Protein AF-A0A8K0RQI5-F1 (afdb_monomer)

Foldseek 3Di:
DPPVVVVVVVVVPVVLVCLVVQFLPQPADLDCPPPCNPDRDPDPVVSVVCCVVPHDPCVVVQQRDPWQWDPAPDPDIDTDPDLVVSLVQQQDCVNHVVDPDRDDPSSSRSRDDDDPPDDDPLPRLLVVVVVCLVVPNDQADADPPWRDGQLNVCLQVVSLVSVLNCLVSVHDQQGAIPQQDHSLLSCLVVVPPSSNVSSVVSVHDQCDARPNPRDGSVD

Sequence (219 aa):
MALERAGLEQVDEEYWKLHIEEDIKPYGCLYPRCSRSLVLFAHRQEWESHMKSKHPSHWMQTVHTLTWFCDVDHNDTLAFETELQRREHVLDPALHPNREELPNEPQLAATTVRHKDHEASYGGYDGITKLLVNHGANIHIADQRYGRTALAWADFNDYETLVGTLTEAGGNPDAFDNFGRTLLGQAVEGGDEGTARILMAANADCELRDLKSGRTPLA

Structure (mmCIF, N/CA/C/O backbone):
data_AF-A0A8K0RQI5-F1
#
_entry.id   AF-A0A8K0RQI5-F1
#
loop_
_atom_site.group_PDB
_atom_site.id
_atom_site.type_symbol
_atom_site.label_atom_id
_atom_site.label_alt_id
_atom_site.label_comp_id
_atom_site.label_asym_id
_atom_site.label_entity_id
_atom_site.label_seq_id
_atom_site.pdbx_PDB_ins_code
_atom_site.Cartn_x
_atom_site.Cartn_y
_atom_site.Cartn_z
_atom_site.occupancy
_atom_site.B_iso_or_equiv
_atom_site.auth_seq_id
_atom_site.auth_comp_id
_atom_site.auth_asym_id
_atom_site.auth_atom_id
_atom_site.pdbx_PDB_model_num
ATOM 1 N N . MET A 1 1 ? 37.670 21.873 -8.510 1.00 38.62 1 MET A N 1
ATOM 2 C CA . MET A 1 1 ? 36.333 21.272 -8.710 1.00 38.62 1 MET A CA 1
ATOM 3 C C . MET A 1 1 ? 36.415 19.756 -8.551 1.00 38.62 1 MET A C 1
ATOM 5 O O . MET A 1 1 ? 36.337 19.023 -9.523 1.00 38.62 1 MET A O 1
ATOM 9 N N . ALA A 1 2 ? 36.654 19.297 -7.321 1.00 28.25 2 ALA A N 1
ATOM 10 C CA . ALA A 1 2 ? 36.688 17.877 -6.945 1.00 28.25 2 ALA A CA 1
ATOM 11 C C . ALA A 1 2 ? 36.108 17.648 -5.530 1.00 28.25 2 ALA A C 1
ATOM 13 O O . ALA A 1 2 ? 36.104 16.529 -5.038 1.00 28.25 2 ALA A O 1
ATOM 14 N N . LEU A 1 3 ? 35.619 18.712 -4.878 1.00 26.31 3 LEU A N 1
ATOM 15 C CA . LEU A 1 3 ? 35.155 18.697 -3.488 1.00 26.31 3 LEU A CA 1
ATOM 16 C C . LEU A 1 3 ? 33.627 18.571 -3.357 1.00 26.31 3 LEU A C 1
ATOM 18 O O . LEU A 1 3 ? 33.151 18.282 -2.271 1.00 26.31 3 LEU A O 1
ATOM 22 N N . GLU A 1 4 ? 32.867 18.707 -4.450 1.00 33.59 4 GLU A N 1
ATOM 23 C CA . GLU A 1 4 ? 31.402 18.526 -4.442 1.00 33.59 4 GLU A CA 1
ATOM 24 C C . GLU A 1 4 ? 30.954 17.081 -4.721 1.00 33.59 4 GLU A C 1
ATOM 26 O O . GLU A 1 4 ? 29.825 16.732 -4.401 1.00 33.59 4 GLU A O 1
ATOM 31 N N . ARG A 1 5 ? 31.824 16.204 -5.251 1.00 34.56 5 ARG A N 1
ATOM 32 C CA . ARG A 1 5 ? 31.473 14.783 -5.469 1.00 34.56 5 ARG A CA 1
ATOM 33 C C . ARG A 1 5 ? 31.457 13.960 -4.181 1.00 34.56 5 ARG A C 1
ATOM 35 O O . ARG A 1 5 ? 30.563 13.148 -3.997 1.00 34.56 5 ARG A O 1
ATOM 42 N N . ALA A 1 6 ? 32.381 14.222 -3.259 1.00 32.59 6 ALA A N 1
ATOM 43 C CA . ALA A 1 6 ? 32.513 13.421 -2.039 1.00 32.59 6 ALA A CA 1
ATOM 44 C C . ALA A 1 6 ? 31.357 13.625 -1.035 1.00 32.59 6 ALA A C 1
ATOM 46 O O . ALA A 1 6 ? 31.088 12.745 -0.226 1.00 32.59 6 ALA A O 1
ATOM 47 N N . GLY A 1 7 ? 30.670 14.775 -1.081 1.00 33.88 7 GLY A N 1
ATOM 48 C CA . GLY A 1 7 ? 29.526 15.068 -0.206 1.00 33.88 7 GLY A CA 1
ATOM 49 C C . GLY A 1 7 ? 28.191 14.493 -0.695 1.00 33.88 7 GLY A C 1
ATOM 50 O O . GLY A 1 7 ? 27.279 14.322 0.108 1.00 33.88 7 GLY A O 1
ATOM 51 N N . LEU A 1 8 ? 28.080 14.177 -1.990 1.00 36.91 8 LEU A N 1
ATOM 52 C CA . LEU A 1 8 ? 26.886 13.574 -2.594 1.00 36.91 8 LEU A CA 1
ATOM 53 C C . LEU A 1 8 ? 26.886 12.042 -2.472 1.00 36.91 8 LEU A C 1
ATOM 55 O O . LEU A 1 8 ? 25.822 11.453 -2.356 1.00 36.91 8 LEU A O 1
ATOM 59 N N . GLU A 1 9 ? 28.058 11.404 -2.414 1.00 41.69 9 GLU A N 1
ATOM 60 C CA . GLU A 1 9 ? 28.186 9.937 -2.345 1.00 41.69 9 GLU A CA 1
ATOM 61 C C . GLU A 1 9 ? 27.722 9.327 -1.004 1.00 41.69 9 GLU A C 1
ATOM 63 O O . GLU A 1 9 ? 27.268 8.187 -0.982 1.00 41.69 9 GLU A O 1
ATOM 68 N N . GLN A 1 10 ? 27.790 10.059 0.117 1.00 41.34 10 GLN A N 1
ATOM 69 C CA . GLN A 1 10 ? 27.384 9.532 1.437 1.00 41.34 10 GLN A CA 1
ATOM 70 C C . GLN A 1 10 ? 25.885 9.660 1.734 1.00 41.34 10 GLN A C 1
ATOM 72 O O . GLN A 1 10 ? 25.341 8.836 2.463 1.00 41.34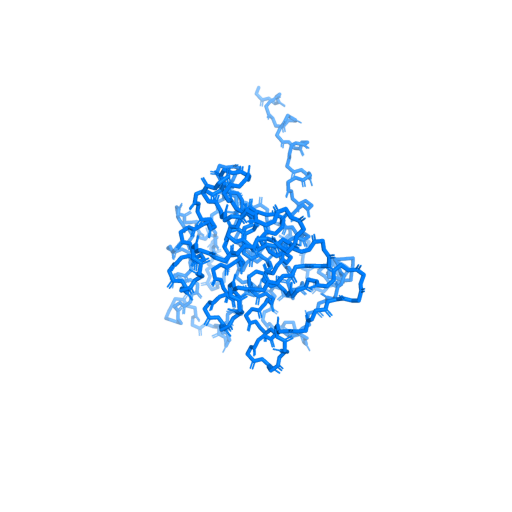 10 GLN A O 1
ATOM 77 N N . VAL A 1 11 ? 25.213 10.675 1.183 1.00 45.19 11 VAL A N 1
ATOM 78 C CA . VAL A 1 11 ? 23.762 10.878 1.373 1.00 45.19 11 VAL A CA 1
ATOM 79 C C . VAL A 1 11 ? 22.951 9.927 0.476 1.00 45.19 11 VAL A C 1
ATOM 81 O O . VAL A 1 11 ? 21.797 9.630 0.769 1.00 45.19 11 VAL A O 1
ATOM 84 N N . ASP A 1 12 ? 23.576 9.406 -0.581 1.00 55.28 12 ASP A N 1
ATOM 85 C CA . ASP A 1 12 ? 22.963 8.529 -1.580 1.00 55.28 12 ASP A CA 1
ATOM 86 C C . ASP A 1 12 ? 22.894 7.056 -1.125 1.00 55.28 12 ASP A C 1
ATOM 88 O O . ASP A 1 12 ? 21.953 6.348 -1.459 1.00 55.28 12 ASP A O 1
ATOM 92 N N . GLU A 1 13 ? 23.826 6.571 -0.292 1.00 52.62 13 GLU A N 1
ATOM 93 C CA . GLU A 1 13 ? 23.885 5.139 0.055 1.00 52.62 13 GLU A CA 1
ATOM 94 C C . GLU A 1 13 ? 22.736 4.676 0.975 1.00 52.62 13 GLU A C 1
ATOM 96 O O . GLU A 1 13 ? 22.246 3.553 0.854 1.00 52.62 13 GLU A O 1
ATOM 101 N N . GLU A 1 14 ? 22.288 5.513 1.913 1.00 55.78 14 GLU A N 1
ATOM 102 C CA . GLU A 1 14 ? 21.170 5.183 2.813 1.00 55.78 14 GLU A CA 1
ATOM 103 C C . GLU A 1 14 ? 19.816 5.328 2.104 1.00 55.78 14 GLU A C 1
ATOM 105 O O . GLU A 1 14 ? 18.955 4.454 2.211 1.00 55.78 14 GLU A O 1
ATOM 110 N N . TYR A 1 15 ? 19.679 6.371 1.284 1.00 55.22 15 TYR A N 1
ATOM 111 C CA . TYR A 1 15 ? 18.550 6.568 0.377 1.00 55.22 15 TYR A CA 1
ATOM 112 C C . TYR A 1 15 ? 18.391 5.399 -0.607 1.00 55.22 15 TYR A C 1
ATOM 114 O O . TYR A 1 15 ? 17.302 4.866 -0.806 1.00 55.22 15 TYR A O 1
ATOM 122 N N . TRP A 1 16 ? 19.506 4.939 -1.164 1.00 60.22 16 TRP A N 1
ATOM 123 C CA . TRP A 1 16 ? 19.565 3.785 -2.046 1.00 60.22 16 TRP A CA 1
ATOM 124 C C . TRP A 1 16 ? 19.193 2.477 -1.348 1.00 60.22 16 TRP A C 1
ATOM 126 O O . TRP A 1 16 ? 18.471 1.658 -1.921 1.00 60.22 16 TRP A O 1
ATOM 136 N N . LYS A 1 17 ? 19.670 2.266 -0.112 1.00 61.12 17 LYS A N 1
ATOM 137 C CA . LYS A 1 17 ? 19.269 1.100 0.690 1.00 61.12 17 LYS A CA 1
ATOM 138 C C . LYS A 1 17 ? 17.753 1.062 0.831 1.00 61.12 17 LYS A C 1
ATOM 140 O O . LYS A 1 17 ? 17.176 0.017 0.558 1.00 61.12 17 LYS A O 1
ATOM 145 N N . LEU A 1 18 ? 17.133 2.202 1.137 1.00 59.47 18 LEU A N 1
ATOM 146 C CA . LEU A 1 18 ? 15.680 2.333 1.237 1.00 59.47 18 LEU A CA 1
ATOM 147 C C . LEU A 1 18 ? 14.970 2.071 -0.097 1.00 59.47 18 LEU A C 1
ATOM 149 O O . LEU A 1 18 ? 14.022 1.298 -0.115 1.00 59.47 18 LEU A O 1
ATOM 153 N N . HIS A 1 19 ? 15.443 2.629 -1.215 1.00 57.25 19 HIS A N 1
ATOM 154 C CA . HIS A 1 19 ? 14.833 2.394 -2.530 1.00 57.25 19 HIS A CA 1
ATOM 155 C C . HIS A 1 19 ? 14.847 0.908 -2.921 1.00 57.25 19 HIS A C 1
ATOM 157 O O . HIS A 1 19 ? 13.831 0.339 -3.320 1.00 57.25 19 HIS A O 1
ATOM 163 N N . ILE A 1 20 ? 15.990 0.240 -2.746 1.00 59.97 20 ILE A N 1
ATOM 164 C CA . ILE A 1 20 ? 16.092 -1.202 -2.979 1.00 59.97 20 ILE A CA 1
ATOM 165 C C . ILE A 1 20 ? 15.170 -1.968 -2.025 1.00 59.97 20 ILE A C 1
ATOM 167 O O . ILE A 1 20 ? 14.486 -2.899 -2.447 1.00 59.97 20 ILE A O 1
ATOM 171 N N . GLU A 1 21 ? 15.166 -1.608 -0.744 1.00 61.97 21 GLU A N 1
ATOM 172 C CA . GLU A 1 21 ? 14.464 -2.363 0.290 1.00 61.97 21 GLU A CA 1
ATOM 173 C C . GLU A 1 21 ? 12.950 -2.178 0.258 1.00 61.97 21 GLU A C 1
ATOM 175 O O . GLU A 1 21 ? 12.246 -3.140 0.539 1.00 61.97 21 GLU A O 1
ATOM 180 N N . GLU A 1 22 ? 12.428 -1.018 -0.110 1.00 58.78 22 GLU A N 1
ATOM 181 C CA . GLU A 1 22 ? 10.990 -0.739 -0.054 1.00 58.78 22 GLU A CA 1
ATOM 182 C C . GLU A 1 22 ? 10.325 -0.794 -1.436 1.00 58.78 22 GLU A C 1
ATOM 184 O O . GLU A 1 22 ? 9.201 -1.282 -1.547 1.00 58.78 22 GLU A O 1
ATOM 189 N N . ASP A 1 23 ? 11.029 -0.389 -2.500 1.00 53.44 23 ASP A N 1
ATOM 190 C CA . ASP A 1 23 ? 10.391 -0.109 -3.795 1.00 53.44 23 ASP A CA 1
ATOM 191 C C . ASP A 1 23 ? 10.662 -1.178 -4.868 1.00 53.44 23 ASP A C 1
ATOM 193 O O . ASP A 1 23 ? 9.870 -1.347 -5.793 1.00 53.44 23 ASP A O 1
ATOM 197 N N . ILE A 1 24 ? 11.772 -1.920 -4.764 1.00 57.97 24 ILE A N 1
ATOM 198 C CA . ILE A 1 24 ? 12.154 -2.957 -5.745 1.00 57.97 24 ILE A CA 1
ATOM 199 C C . ILE A 1 24 ? 11.636 -4.346 -5.324 1.00 57.97 24 ILE A C 1
ATOM 201 O O . ILE A 1 24 ? 11.867 -5.347 -6.004 1.00 57.97 24 ILE A O 1
ATOM 205 N N . LYS A 1 25 ? 10.900 -4.443 -4.209 1.00 63.22 25 LYS A N 1
ATOM 206 C CA . LYS A 1 25 ? 10.292 -5.701 -3.765 1.00 63.22 25 LYS A CA 1
ATOM 207 C C . LYS A 1 25 ? 9.034 -6.039 -4.587 1.00 63.22 25 LYS A C 1
ATOM 209 O O . LYS A 1 25 ? 8.156 -5.194 -4.729 1.00 63.22 25 LYS A O 1
ATOM 214 N N . PRO A 1 26 ? 8.873 -7.302 -5.027 1.00 60.75 26 PRO A N 1
ATOM 215 C CA . PRO A 1 26 ? 9.844 -8.394 -4.941 1.00 60.75 26 PRO A CA 1
ATOM 216 C C . PRO A 1 26 ? 10.985 -8.231 -5.963 1.00 60.75 26 PRO A C 1
ATOM 218 O O . PRO A 1 26 ? 10.740 -7.911 -7.123 1.00 60.75 26 PRO A O 1
ATOM 221 N N . TYR A 1 27 ? 12.228 -8.498 -5.542 1.00 71.69 27 TYR A N 1
ATOM 222 C CA . TYR A 1 27 ? 13.426 -8.201 -6.335 1.00 71.69 27 TYR A CA 1
ATOM 223 C C . TYR A 1 27 ? 13.443 -8.988 -7.651 1.00 71.69 27 TYR A C 1
ATOM 225 O O . TYR A 1 27 ? 13.687 -10.193 -7.642 1.00 71.69 27 TYR A O 1
ATOM 233 N N . GLY A 1 28 ? 13.190 -8.327 -8.780 1.00 73.12 28 GLY A N 1
ATOM 234 C CA . GLY A 1 28 ? 13.152 -8.954 -10.103 1.00 73.12 28 GLY A CA 1
ATOM 235 C C . GLY A 1 28 ? 14.481 -8.873 -10.857 1.00 73.12 28 GLY A C 1
ATOM 236 O O . GLY A 1 28 ? 15.223 -7.895 -10.756 1.00 73.12 28 GLY A O 1
ATOM 237 N N . CYS A 1 29 ? 14.795 -9.892 -11.660 1.00 77.81 29 CYS A N 1
ATOM 238 C CA . CYS A 1 29 ? 15.880 -9.787 -12.640 1.00 77.81 29 CYS A CA 1
ATOM 239 C C . CYS A 1 29 ? 15.544 -8.728 -13.710 1.00 77.81 29 CYS A C 1
ATOM 241 O O . CYS A 1 29 ? 14.477 -8.784 -14.322 1.00 77.81 29 CYS A O 1
ATOM 243 N N . LEU A 1 30 ? 16.475 -7.807 -13.984 1.00 73.12 30 LEU A N 1
ATOM 244 C CA . LEU A 1 30 ? 16.274 -6.675 -14.908 1.00 73.12 30 LEU A CA 1
ATOM 245 C C . LEU A 1 30 ? 16.319 -7.049 -16.397 1.00 73.12 30 LEU A C 1
ATOM 247 O O . LEU A 1 30 ? 16.010 -6.222 -17.248 1.00 73.12 30 LEU A O 1
ATOM 251 N N . TYR A 1 31 ? 16.727 -8.277 -16.724 1.00 71.88 31 TYR A N 1
ATOM 252 C CA . TYR A 1 31 ? 17.007 -8.690 -18.097 1.00 71.88 31 TYR A CA 1
ATOM 253 C C . TYR A 1 31 ? 15.990 -9.738 -18.576 1.00 71.88 31 TYR A C 1
ATOM 255 O O . TYR A 1 31 ? 16.021 -10.872 -18.087 1.00 71.88 31 TYR A O 1
ATOM 263 N N . PRO A 1 32 ? 15.154 -9.422 -19.586 1.00 62.19 32 PRO A N 1
ATOM 264 C CA . PRO A 1 32 ? 14.098 -10.314 -20.083 1.00 62.19 32 PRO A CA 1
ATOM 265 C C . PRO A 1 32 ? 14.591 -11.678 -20.588 1.00 62.19 32 PRO A C 1
ATOM 267 O O . PRO A 1 32 ? 13.894 -12.674 -20.469 1.00 62.19 32 PRO A O 1
ATOM 270 N N . ARG A 1 33 ? 15.827 -11.761 -21.102 1.00 63.62 33 ARG A N 1
ATOM 271 C CA . ARG A 1 33 ? 16.440 -13.019 -21.578 1.00 63.62 33 ARG A CA 1
ATOM 272 C C . ARG A 1 33 ? 17.305 -13.730 -20.543 1.00 63.62 33 ARG A C 1
ATOM 274 O O . ARG A 1 33 ? 17.986 -14.706 -20.867 1.00 63.62 33 ARG A O 1
ATOM 281 N N . CYS A 1 34 ? 17.315 -13.271 -19.293 1.00 71.75 34 CYS A N 1
ATOM 282 C CA . CYS A 1 34 ? 17.854 -14.116 -18.243 1.00 71.75 34 CYS A CA 1
ATOM 283 C C . CYS A 1 34 ? 17.024 -15.405 -18.249 1.00 71.75 34 CYS A C 1
ATOM 285 O O . CYS A 1 34 ? 15.805 -15.328 -18.198 1.00 71.75 34 CYS A O 1
ATOM 287 N N . SER A 1 35 ? 17.657 -16.585 -18.316 1.00 55.34 35 SER A N 1
ATOM 288 C CA . SER A 1 35 ? 17.020 -17.934 -18.362 1.00 55.34 35 SER A CA 1
ATOM 289 C C . SER A 1 35 ? 16.023 -18.259 -17.222 1.00 55.34 35 SER A C 1
ATOM 291 O O . SER A 1 35 ? 15.576 -19.388 -17.048 1.00 55.34 35 SER A O 1
ATOM 293 N N . ARG A 1 36 ? 15.741 -17.251 -16.405 1.00 53.75 36 ARG A N 1
ATOM 294 C CA . ARG A 1 36 ? 15.020 -17.149 -15.154 1.00 53.75 36 ARG A CA 1
ATOM 295 C C . ARG A 1 36 ? 14.277 -15.793 -15.132 1.00 53.75 36 ARG A C 1
ATOM 297 O O . ARG A 1 36 ? 14.288 -15.127 -14.107 1.00 53.75 36 ARG A O 1
ATOM 304 N N . SER A 1 37 ? 13.687 -15.342 -16.246 1.00 47.88 37 SER A N 1
ATOM 305 C CA . SER A 1 37 ? 13.117 -13.982 -16.420 1.00 47.88 37 SER A CA 1
ATOM 306 C C . SER A 1 37 ? 11.924 -13.654 -15.507 1.00 47.88 37 SER A C 1
ATOM 308 O O . SER A 1 37 ? 11.443 -12.527 -15.475 1.00 47.88 37 SER A O 1
ATOM 310 N N . LEU A 1 38 ? 11.513 -14.621 -14.684 1.00 54.19 38 LEU A N 1
ATOM 311 C CA . LEU A 1 38 ? 10.523 -14.502 -13.616 1.00 54.19 38 LEU A CA 1
ATOM 312 C C . LEU A 1 38 ? 11.118 -14.759 -12.221 1.00 54.19 38 LEU A C 1
ATOM 314 O O . LEU A 1 38 ? 10.381 -15.053 -11.281 1.00 54.19 38 LEU A O 1
ATOM 318 N N . VAL A 1 39 ? 12.445 -14.721 -12.056 1.00 62.31 39 VAL A N 1
ATOM 319 C CA . VAL A 1 39 ? 13.044 -14.912 -10.733 1.00 62.31 39 VAL A CA 1
ATOM 320 C C . VAL A 1 39 ? 12.928 -13.629 -9.942 1.00 62.31 39 VAL A C 1
ATOM 322 O O . VAL A 1 39 ? 13.702 -12.684 -10.085 1.00 62.31 39 VAL A O 1
ATOM 325 N N . LEU A 1 40 ? 11.901 -13.670 -9.111 1.00 63.38 40 LEU A N 1
ATOM 326 C CA . LEU A 1 40 ? 11.717 -12.848 -7.945 1.00 63.38 40 LEU A CA 1
ATOM 327 C C . LEU A 1 40 ? 12.552 -13.448 -6.816 1.00 63.38 40 LEU A C 1
ATOM 329 O O . LEU A 1 40 ? 12.466 -14.646 -6.536 1.00 63.38 40 LEU A O 1
ATOM 333 N N . PHE A 1 41 ? 13.364 -12.623 -6.175 1.00 70.69 41 PHE A N 1
ATOM 334 C CA . PHE A 1 41 ? 14.069 -13.005 -4.962 1.00 70.69 41 PHE A CA 1
ATOM 335 C C . PHE A 1 41 ? 13.302 -12.471 -3.758 1.00 70.69 41 PHE A C 1
ATOM 337 O O . PHE A 1 41 ? 12.785 -11.353 -3.783 1.00 70.69 41 PHE A O 1
ATOM 344 N N . ALA A 1 42 ? 13.234 -13.269 -2.694 1.00 68.19 42 ALA A N 1
ATOM 345 C CA . ALA A 1 42 ? 12.649 -12.827 -1.431 1.00 68.19 42 ALA A CA 1
ATOM 346 C C . ALA A 1 42 ? 13.601 -11.874 -0.692 1.00 68.19 42 ALA A C 1
ATOM 348 O O . ALA A 1 42 ? 13.159 -10.975 0.026 1.00 68.19 42 ALA A O 1
ATOM 349 N N . HIS A 1 43 ? 14.913 -12.043 -0.899 1.00 74.38 43 HIS A N 1
ATOM 350 C CA . HIS A 1 43 ? 15.941 -11.266 -0.221 1.00 74.38 43 HIS A CA 1
ATOM 351 C C . HIS A 1 43 ? 16.888 -10.565 -1.200 1.00 74.38 43 HIS A C 1
ATOM 353 O O . HIS A 1 43 ? 17.394 -11.147 -2.159 1.00 74.38 43 HIS A O 1
ATOM 359 N N . ARG A 1 44 ? 17.213 -9.312 -0.875 1.00 75.25 44 ARG A N 1
ATOM 360 C CA . ARG A 1 44 ? 18.136 -8.448 -1.620 1.00 75.25 44 ARG A CA 1
ATOM 361 C C . ARG A 1 44 ? 19.480 -9.108 -1.926 1.00 75.25 44 ARG A C 1
ATOM 363 O O . ARG A 1 44 ? 20.002 -8.980 -3.026 1.00 75.25 44 ARG A O 1
ATOM 370 N N . GLN A 1 45 ? 20.052 -9.808 -0.948 1.00 79.06 45 GLN A N 1
ATOM 371 C CA . GLN A 1 45 ? 21.363 -10.452 -1.080 1.00 79.06 45 GLN A CA 1
ATOM 372 C C . GLN A 1 45 ? 21.367 -11.524 -2.178 1.00 79.06 45 GLN A C 1
ATOM 374 O O . GLN A 1 45 ? 22.359 -11.683 -2.890 1.00 79.06 45 GLN A O 1
ATOM 379 N N . GLU A 1 46 ? 20.250 -12.233 -2.347 1.00 80.06 46 GLU A N 1
ATOM 380 C CA . GLU A 1 46 ? 20.085 -13.251 -3.384 1.00 80.06 46 GLU A CA 1
ATOM 381 C C . GLU A 1 46 ? 19.975 -12.604 -4.769 1.00 80.06 46 GLU A C 1
ATOM 383 O O . GLU A 1 46 ? 20.630 -13.053 -5.712 1.00 80.06 46 GLU A O 1
ATOM 388 N N . TRP A 1 47 ? 19.221 -11.505 -4.868 1.00 82.06 47 TRP A N 1
ATOM 389 C CA . TRP A 1 47 ? 19.115 -10.701 -6.085 1.00 82.06 47 TRP A CA 1
ATOM 390 C C . TRP A 1 47 ? 20.455 -10.087 -6.492 1.00 82.06 47 TRP A C 1
ATOM 392 O O . TRP A 1 47 ? 20.892 -10.270 -7.626 1.00 82.06 47 TRP A O 1
ATOM 402 N N . GLU A 1 48 ? 21.170 -9.435 -5.574 1.00 77.69 48 GLU A N 1
ATOM 403 C CA . GLU A 1 48 ? 22.485 -8.863 -5.869 1.00 77.69 48 GLU A CA 1
ATOM 404 C C . GLU A 1 48 ? 23.485 -9.938 -6.312 1.00 77.69 48 GLU A C 1
ATOM 406 O O . GLU A 1 48 ? 24.246 -9.730 -7.258 1.00 77.69 48 GLU A O 1
ATOM 411 N N . SER A 1 49 ? 23.484 -11.096 -5.644 1.00 83.25 49 SER A N 1
ATOM 412 C CA . SER A 1 49 ? 24.321 -12.244 -6.010 1.00 83.25 49 SER A CA 1
ATOM 413 C C . SER A 1 49 ? 24.002 -12.748 -7.421 1.00 83.25 49 SER A C 1
ATOM 415 O O . SER A 1 49 ? 24.902 -13.035 -8.219 1.00 83.25 49 SER A O 1
ATOM 417 N N . HIS A 1 50 ? 22.719 -12.792 -7.780 1.00 84.56 50 HIS A N 1
ATOM 418 C CA . HIS A 1 50 ? 22.289 -13.112 -9.133 1.00 84.56 50 HIS A CA 1
ATOM 419 C C . HIS A 1 50 ? 22.767 -12.070 -10.151 1.00 84.56 50 HIS A C 1
ATOM 421 O O . HIS A 1 50 ? 23.415 -12.438 -11.130 1.00 84.56 50 HIS A O 1
ATOM 427 N N . MET A 1 51 ? 22.518 -10.782 -9.902 1.00 80.31 51 MET A N 1
ATOM 428 C CA . MET A 1 51 ? 22.887 -9.700 -10.817 1.00 80.31 51 MET A CA 1
ATOM 429 C C . MET A 1 51 ? 24.400 -9.641 -11.049 1.00 80.31 51 MET A C 1
ATOM 431 O O . MET A 1 51 ? 24.848 -9.569 -12.190 1.00 80.31 51 MET A O 1
ATOM 435 N N . LYS A 1 52 ? 25.200 -9.796 -9.987 1.00 82.25 52 LYS A N 1
ATOM 436 C CA . LYS A 1 52 ? 26.671 -9.854 -10.059 1.00 82.25 52 LYS A CA 1
ATOM 437 C C . LYS A 1 52 ? 27.195 -11.090 -10.800 1.00 82.25 52 LYS A C 1
ATOM 439 O O . LYS A 1 52 ? 28.260 -11.017 -11.404 1.00 82.25 52 LYS A O 1
ATOM 444 N N . SER A 1 53 ? 26.492 -12.225 -10.743 1.00 82.25 53 SER A N 1
ATOM 445 C CA . SER A 1 53 ? 26.966 -13.489 -11.334 1.00 82.25 53 SER A CA 1
ATOM 446 C C . SER A 1 53 ? 26.458 -13.760 -12.750 1.00 82.25 53 SER A C 1
ATOM 448 O O . SER A 1 53 ? 27.076 -14.541 -13.475 1.00 82.25 53 SER A O 1
ATOM 450 N N . LYS A 1 54 ? 25.323 -13.169 -13.140 1.00 81.50 54 LYS A N 1
ATOM 451 C CA . LYS A 1 54 ? 24.650 -13.435 -14.422 1.00 81.50 54 LYS A CA 1
ATOM 452 C C . LYS A 1 54 ? 24.651 -12.254 -15.384 1.00 81.50 54 LYS A C 1
ATOM 454 O O . LYS A 1 54 ? 24.427 -12.483 -16.570 1.00 81.50 54 LYS A O 1
ATOM 459 N N . HIS A 1 55 ? 24.933 -11.040 -14.909 1.00 79.94 55 HIS A N 1
ATOM 460 C CA . HIS A 1 55 ? 24.866 -9.825 -15.716 1.00 79.94 55 HIS A CA 1
ATOM 461 C C . HIS A 1 55 ? 26.157 -8.994 -15.640 1.00 79.94 55 HIS A C 1
ATOM 463 O O . HIS A 1 55 ? 26.924 -9.116 -14.682 1.00 79.94 55 HIS A O 1
ATOM 469 N N . PRO A 1 56 ? 26.429 -8.156 -16.658 1.00 72.88 56 PRO A N 1
ATOM 470 C CA . PRO A 1 56 ? 27.580 -7.258 -16.664 1.00 72.88 56 PRO A CA 1
ATOM 471 C C . PRO A 1 56 ? 27.587 -6.298 -15.471 1.00 72.88 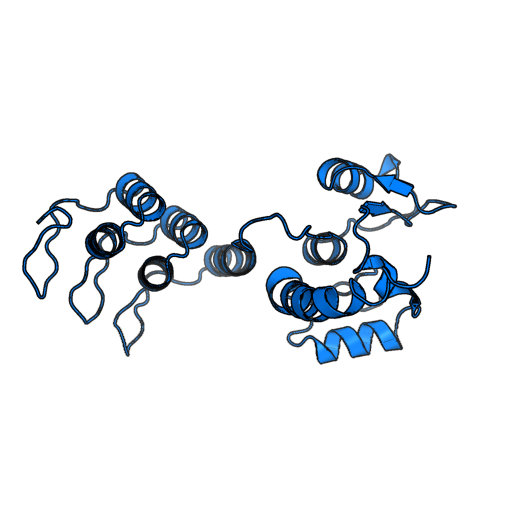56 PRO A C 1
ATOM 473 O O . PRO A 1 56 ? 26.542 -5.793 -15.075 1.00 72.88 56 PRO A O 1
ATOM 476 N N . SER A 1 57 ? 28.769 -5.961 -14.948 1.00 66.19 57 SER A N 1
ATOM 477 C CA . SER A 1 57 ? 28.943 -5.106 -13.758 1.00 66.19 57 SER A CA 1
ATOM 478 C C . SER A 1 57 ? 28.357 -3.691 -13.873 1.00 66.19 57 SER A C 1
ATOM 480 O O . SER A 1 57 ? 28.181 -3.033 -12.850 1.00 66.19 57 SER A O 1
ATOM 482 N N . HIS A 1 58 ? 28.027 -3.228 -15.082 1.00 62.81 58 HIS A N 1
ATOM 483 C CA . HIS A 1 58 ? 27.369 -1.941 -15.310 1.00 62.81 58 HIS A CA 1
ATOM 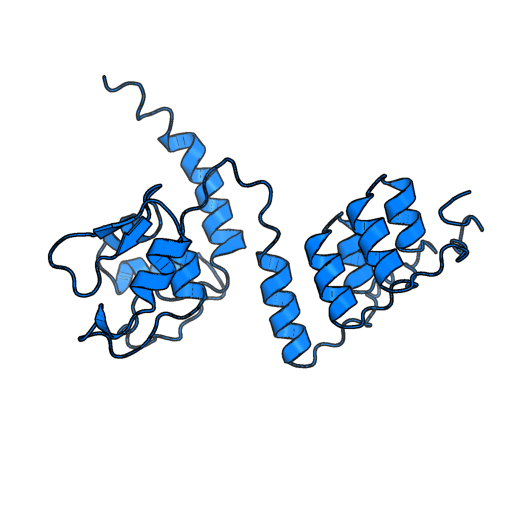484 C C . HIS A 1 58 ? 25.859 -1.958 -15.026 1.00 62.81 58 HIS A C 1
ATOM 486 O O . HIS A 1 58 ? 25.248 -0.900 -15.087 1.00 62.81 58 HIS A O 1
ATOM 492 N N . TRP A 1 59 ? 25.258 -3.095 -14.641 1.00 68.12 59 TRP A N 1
ATOM 493 C CA . TRP A 1 59 ? 23.845 -3.149 -14.226 1.00 68.12 59 TRP A CA 1
ATOM 494 C C . TRP A 1 59 ? 23.523 -2.166 -13.090 1.00 68.12 59 TRP A C 1
ATOM 496 O O . TRP A 1 59 ? 22.398 -1.694 -12.986 1.00 68.12 59 TRP A O 1
ATOM 506 N N . MET A 1 60 ? 24.517 -1.826 -12.259 1.00 59.69 60 MET A N 1
ATOM 507 C CA . MET A 1 60 ? 24.376 -0.807 -11.219 1.00 59.69 60 MET A CA 1
ATOM 508 C C . MET A 1 60 ? 24.068 0.567 -11.825 1.00 59.69 60 MET A C 1
ATOM 510 O O . MET A 1 60 ? 23.226 1.283 -11.310 1.00 59.69 60 MET A O 1
ATOM 514 N N . GLN A 1 61 ? 24.646 0.927 -12.969 1.00 56.59 61 GLN A N 1
ATOM 515 C CA . GLN A 1 61 ? 24.327 2.202 -13.623 1.00 56.59 61 GLN A CA 1
ATOM 516 C C . GLN A 1 61 ? 22.851 2.266 -14.031 1.00 56.59 61 GLN A C 1
ATOM 518 O O . GLN A 1 61 ? 22.257 3.335 -13.995 1.00 56.59 61 GLN A O 1
ATOM 523 N N . THR A 1 62 ? 22.235 1.116 -14.312 1.00 57.72 62 THR A N 1
ATOM 524 C CA . THR A 1 62 ? 20.822 1.023 -14.679 1.00 57.72 62 THR A CA 1
ATOM 525 C C . THR A 1 62 ? 19.863 1.296 -13.502 1.00 57.72 62 THR A C 1
ATOM 527 O O . THR A 1 62 ? 18.692 1.598 -13.704 1.00 57.72 62 THR A O 1
ATOM 530 N N . VAL A 1 63 ? 20.350 1.186 -12.266 1.00 55.06 63 VAL A N 1
ATOM 531 C CA . VAL A 1 63 ? 19.552 1.336 -11.034 1.00 55.06 63 VAL A CA 1
ATOM 532 C C . VAL A 1 63 ? 19.845 2.676 -10.331 1.00 55.06 63 VAL A C 1
ATOM 534 O O . VAL A 1 63 ? 19.126 3.068 -9.421 1.00 55.06 63 VAL A O 1
ATOM 537 N N . HIS A 1 64 ? 20.894 3.402 -10.744 1.00 48.66 64 HIS A N 1
ATOM 538 C CA . HIS A 1 64 ? 21.513 4.474 -9.946 1.00 48.66 64 HIS A CA 1
ATOM 539 C C . HIS A 1 64 ? 21.511 5.890 -10.568 1.00 48.66 64 HIS A C 1
ATOM 541 O O . HIS A 1 64 ? 22.169 6.777 -10.027 1.00 48.66 64 HIS A O 1
ATOM 547 N N . THR A 1 65 ? 20.842 6.168 -11.693 1.00 49.50 65 THR A N 1
ATOM 548 C CA . THR A 1 65 ? 20.969 7.495 -12.341 1.00 49.50 65 THR A CA 1
ATOM 549 C C . THR A 1 65 ? 19.776 8.420 -12.122 1.00 49.50 65 THR A C 1
ATOM 551 O O . THR A 1 65 ? 18.675 8.126 -12.559 1.00 49.50 65 THR A O 1
ATOM 554 N N . LEU A 1 66 ? 20.022 9.640 -11.627 1.00 50.25 66 LEU A N 1
ATOM 555 C CA . LEU A 1 66 ? 19.065 10.771 -11.552 1.00 50.25 66 LEU A CA 1
ATOM 556 C C . LEU A 1 66 ? 18.463 11.212 -12.908 1.00 50.25 66 LEU A C 1
ATOM 558 O O . LEU A 1 66 ? 17.747 12.210 -12.988 1.00 50.25 66 LEU A O 1
ATOM 562 N N . THR A 1 67 ? 18.789 10.495 -13.977 1.00 55.72 67 THR A N 1
ATOM 563 C CA . THR A 1 67 ? 18.390 10.718 -15.359 1.00 55.72 67 THR A CA 1
ATOM 564 C C . THR A 1 67 ? 17.738 9.439 -15.865 1.00 55.72 67 THR A C 1
ATOM 566 O O . THR A 1 67 ? 18.274 8.350 -15.671 1.00 55.72 67 THR A O 1
ATOM 569 N N . TRP A 1 68 ? 16.583 9.568 -16.507 1.00 62.44 68 TRP A N 1
ATOM 570 C CA . TRP A 1 68 ? 15.852 8.455 -17.103 1.00 62.44 68 TRP A CA 1
ATOM 571 C C . TRP A 1 68 ? 16.559 7.998 -18.364 1.00 62.44 68 TRP A C 1
ATOM 573 O O . TRP A 1 68 ? 16.915 8.850 -19.172 1.00 62.44 68 TRP A O 1
ATOM 583 N N . PHE A 1 69 ? 16.724 6.694 -18.580 1.00 66.81 69 PHE A N 1
ATOM 584 C CA . PHE A 1 69 ? 17.358 6.227 -19.806 1.00 66.81 69 PHE A CA 1
ATOM 585 C C . PHE A 1 69 ? 16.747 4.954 -20.397 1.00 66.81 69 PHE A C 1
ATOM 587 O O . PHE A 1 69 ? 16.009 4.200 -19.749 1.00 66.81 69 PHE A O 1
ATOM 594 N N . CYS A 1 70 ? 17.062 4.741 -21.671 1.00 69.69 70 CYS A N 1
ATOM 595 C CA . CYS A 1 70 ? 16.822 3.506 -22.388 1.00 69.69 70 CYS A CA 1
ATOM 596 C C . CYS A 1 70 ? 18.059 3.133 -23.211 1.00 69.69 70 CYS A C 1
ATOM 598 O O . CYS A 1 70 ? 18.543 3.922 -24.020 1.00 69.69 70 CYS A O 1
ATOM 600 N N . ASP A 1 71 ? 18.555 1.921 -22.997 1.00 66.38 71 ASP A N 1
ATOM 601 C CA . ASP A 1 71 ? 19.699 1.310 -23.680 1.00 66.38 71 ASP A CA 1
ATOM 602 C C . ASP A 1 71 ? 19.292 0.093 -24.534 1.00 66.38 71 ASP A C 1
ATOM 604 O O . ASP A 1 71 ? 20.126 -0.538 -25.179 1.00 66.38 71 ASP A O 1
ATOM 608 N N . VAL A 1 72 ? 17.999 -0.239 -24.569 1.00 70.12 72 VAL A N 1
ATOM 609 C CA . VAL A 1 72 ? 17.475 -1.388 -25.314 1.00 70.12 72 VAL A CA 1
ATOM 610 C C . VAL A 1 72 ? 17.171 -0.983 -26.750 1.00 70.12 72 VAL A C 1
ATOM 612 O O . VAL A 1 72 ? 16.366 -0.086 -26.970 1.00 70.12 72 VAL A O 1
ATOM 615 N N . ASP A 1 73 ? 17.749 -1.689 -27.722 1.00 72.56 73 ASP A N 1
ATOM 616 C CA . ASP A 1 73 ? 17.606 -1.418 -29.164 1.00 72.56 73 ASP A CA 1
ATOM 617 C C . ASP A 1 73 ? 18.118 -0.039 -29.625 1.00 72.56 73 ASP A C 1
ATOM 619 O O . ASP A 1 73 ? 17.834 0.384 -30.745 1.00 72.56 73 ASP A O 1
ATOM 623 N N . HIS A 1 74 ? 18.943 0.623 -28.806 1.00 74.75 74 HIS A N 1
ATOM 624 C CA . HIS A 1 74 ? 19.604 1.886 -29.144 1.00 74.75 74 HIS A CA 1
ATOM 625 C C . HIS A 1 74 ? 21.122 1.704 -29.208 1.00 74.75 74 HIS A C 1
ATOM 627 O O . HIS A 1 74 ? 21.704 0.993 -28.393 1.00 74.75 74 HIS A O 1
ATOM 633 N N . ASN A 1 75 ? 21.773 2.352 -30.180 1.00 66.38 75 ASN A N 1
ATOM 634 C CA . ASN A 1 75 ? 23.241 2.352 -30.276 1.00 66.38 75 ASN A CA 1
ATOM 635 C C . ASN A 1 75 ? 23.893 3.172 -29.152 1.00 66.38 75 ASN A C 1
ATOM 637 O O . ASN A 1 75 ? 24.991 2.838 -28.718 1.00 66.38 75 ASN A O 1
ATOM 641 N N . ASP A 1 76 ? 23.200 4.215 -28.693 1.00 68.69 76 ASP A N 1
ATOM 642 C CA . ASP A 1 76 ? 23.598 5.081 -27.589 1.00 68.69 76 ASP A CA 1
ATOM 643 C C . ASP A 1 76 ? 22.468 5.136 -26.557 1.00 68.69 76 ASP A C 1
ATOM 645 O O . ASP A 1 76 ? 21.290 5.010 -26.893 1.00 68.69 76 ASP A O 1
ATOM 649 N N . THR A 1 77 ? 22.816 5.352 -25.291 1.00 67.56 77 THR A N 1
ATOM 650 C CA . THR A 1 77 ? 21.842 5.497 -24.208 1.00 67.56 77 THR A CA 1
ATOM 651 C C . THR A 1 77 ? 20.986 6.749 -24.422 1.00 67.56 77 THR A C 1
ATOM 653 O O . THR A 1 77 ? 21.489 7.871 -24.362 1.00 67.56 77 THR A O 1
ATOM 656 N N . LEU A 1 78 ? 19.684 6.565 -24.651 1.00 74.75 78 LEU A N 1
ATOM 657 C CA . LEU A 1 78 ? 18.731 7.668 -24.769 1.00 74.75 78 LEU A CA 1
ATOM 658 C C . LEU A 1 78 ? 18.339 8.156 -23.384 1.00 74.75 78 LEU A C 1
ATOM 660 O O . LEU A 1 78 ? 17.922 7.339 -22.571 1.00 74.75 78 LEU A O 1
ATOM 664 N N . ALA A 1 79 ? 18.441 9.461 -23.135 1.00 72.00 79 ALA A N 1
ATOM 665 C CA . ALA A 1 79 ? 18.029 10.086 -21.883 1.00 72.00 79 ALA A CA 1
ATOM 666 C C . ALA A 1 79 ? 16.647 10.751 -22.013 1.00 72.00 79 ALA A C 1
ATOM 668 O O . ALA A 1 79 ? 16.331 11.311 -23.062 1.00 72.00 79 ALA A O 1
ATOM 669 N N . PHE A 1 80 ? 15.852 10.739 -20.943 1.00 71.25 80 PHE A N 1
ATOM 670 C CA . PHE A 1 80 ? 14.538 11.388 -20.878 1.00 71.25 80 PHE A CA 1
ATOM 671 C C . PHE A 1 80 ? 14.471 12.366 -19.706 1.00 71.25 80 PHE A C 1
ATOM 673 O O . PHE A 1 80 ? 15.160 12.203 -18.696 1.00 71.25 80 PHE A O 1
ATOM 680 N N . GLU A 1 81 ? 13.617 13.380 -19.840 1.00 65.06 81 GLU A N 1
ATOM 681 C CA . GLU A 1 81 ? 13.407 14.403 -18.811 1.00 65.06 81 GLU A CA 1
ATOM 682 C C . GLU A 1 81 ? 12.445 13.920 -17.717 1.00 65.06 81 GLU A C 1
ATOM 684 O O . GLU A 1 81 ? 12.593 14.292 -16.555 1.00 65.06 81 GLU A O 1
ATOM 689 N N . THR A 1 82 ? 11.486 13.053 -18.065 1.00 65.19 82 THR A N 1
ATOM 690 C CA . THR A 1 82 ? 10.456 12.554 -17.139 1.00 65.19 82 THR A CA 1
ATOM 691 C C . THR A 1 82 ? 10.311 11.031 -17.170 1.00 65.19 82 THR A C 1
ATOM 693 O O . THR A 1 82 ? 10.566 10.383 -18.189 1.00 65.19 82 THR A O 1
ATOM 696 N N . GLU A 1 83 ? 9.827 10.462 -16.058 1.00 64.12 83 GLU A N 1
ATOM 697 C CA . GLU A 1 83 ? 9.510 9.031 -15.957 1.00 64.12 83 GLU A CA 1
ATOM 698 C C . GLU A 1 83 ? 8.478 8.607 -16.998 1.00 64.12 83 GLU A C 1
ATOM 700 O O . GLU A 1 83 ? 8.645 7.579 -17.649 1.00 64.12 83 GLU A O 1
ATOM 705 N N . LEU A 1 84 ? 7.418 9.403 -17.159 1.00 70.75 84 LEU A N 1
ATOM 706 C CA . LEU A 1 84 ? 6.309 9.090 -18.053 1.00 70.75 84 LEU A CA 1
ATOM 707 C C . LEU A 1 84 ? 6.794 8.951 -19.498 1.00 70.75 84 LEU A C 1
ATOM 709 O O . LEU A 1 84 ? 6.528 7.928 -20.121 1.00 70.75 84 LEU A O 1
ATOM 713 N N . GLN A 1 85 ? 7.594 9.908 -19.981 1.00 74.06 85 GLN A N 1
ATOM 714 C CA . GLN A 1 85 ? 8.201 9.846 -21.316 1.00 74.06 85 GLN A CA 1
ATOM 715 C C . GLN A 1 85 ? 9.047 8.584 -21.493 1.00 74.06 85 GLN A C 1
ATOM 717 O O . GLN A 1 85 ? 8.974 7.916 -22.523 1.00 74.06 85 GLN A O 1
ATOM 722 N N . ARG A 1 86 ? 9.833 8.224 -20.472 1.00 81.06 86 ARG A N 1
ATOM 723 C CA . ARG A 1 86 ? 10.646 7.010 -20.510 1.00 81.06 86 ARG A CA 1
ATOM 724 C C . ARG A 1 86 ? 9.786 5.748 -20.495 1.00 81.06 86 ARG A C 1
ATOM 726 O O . ARG A 1 86 ? 10.111 4.803 -21.204 1.00 81.06 86 ARG A O 1
ATOM 733 N N . ARG A 1 87 ? 8.709 5.696 -19.707 1.00 76.06 87 ARG A N 1
ATOM 734 C CA . ARG A 1 87 ? 7.796 4.540 -19.644 1.00 76.06 87 ARG A CA 1
ATOM 735 C C . ARG A 1 87 ? 7.049 4.351 -20.953 1.00 76.06 87 ARG A C 1
ATOM 737 O O . ARG A 1 87 ? 7.012 3.232 -21.449 1.00 76.06 87 ARG A O 1
ATOM 744 N N . GLU A 1 88 ? 6.504 5.422 -21.516 1.00 81.12 88 GLU A N 1
ATOM 745 C CA . GLU A 1 88 ? 5.837 5.394 -22.819 1.00 81.12 88 GLU A CA 1
ATOM 746 C C . GLU A 1 88 ? 6.798 4.909 -23.908 1.00 81.12 88 GLU A C 1
ATOM 748 O O . GLU A 1 88 ? 6.455 3.996 -24.654 1.00 81.12 88 GLU A O 1
ATOM 753 N N . HIS A 1 89 ? 8.034 5.420 -23.924 1.00 85.19 89 HIS A N 1
ATOM 754 C CA . HIS A 1 89 ? 9.078 4.968 -24.848 1.00 85.19 89 HIS A CA 1
ATOM 755 C C . HIS A 1 89 ? 9.414 3.484 -24.675 1.00 85.19 89 HIS A C 1
ATOM 757 O O . HIS A 1 89 ? 9.404 2.724 -25.636 1.00 85.19 89 HIS A O 1
ATOM 763 N N . VAL A 1 90 ? 9.701 3.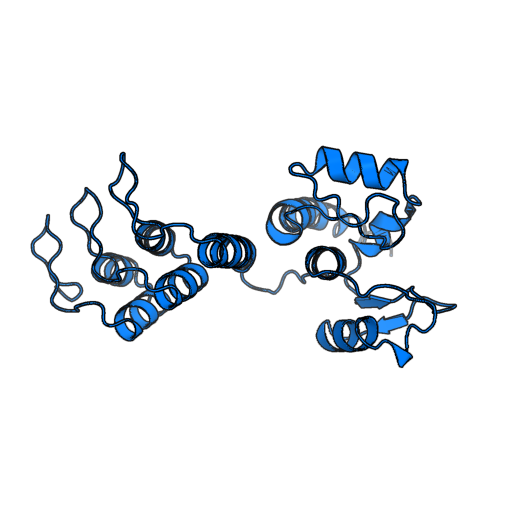055 -23.442 1.00 77.94 90 VAL A N 1
ATOM 764 C CA . VAL A 1 90 ? 10.132 1.680 -23.140 1.00 77.94 90 VAL A CA 1
ATOM 765 C C . VAL A 1 90 ? 9.025 0.662 -23.405 1.00 77.94 90 VAL A C 1
ATOM 767 O O . VAL A 1 90 ? 9.333 -0.500 -23.674 1.00 77.94 90 VAL A O 1
ATOM 770 N N . LEU A 1 91 ? 7.759 1.062 -23.311 1.00 82.38 91 LEU A N 1
ATOM 771 C CA . LEU A 1 91 ? 6.612 0.199 -23.574 1.00 82.38 91 LEU A CA 1
ATOM 772 C C . LEU A 1 91 ? 6.190 0.183 -25.046 1.00 82.38 91 LEU A C 1
ATOM 774 O O . LEU A 1 91 ? 5.386 -0.675 -25.404 1.00 82.38 91 LEU A O 1
ATOM 778 N N . ASP A 1 92 ? 6.729 1.066 -25.890 1.00 83.38 92 ASP A N 1
ATOM 779 C CA . ASP A 1 92 ? 6.417 1.106 -27.317 1.00 83.38 92 ASP A CA 1
ATOM 780 C C . ASP A 1 92 ? 7.152 -0.018 -28.080 1.00 83.38 92 ASP A C 1
ATOM 782 O O . ASP A 1 92 ? 8.380 0.026 -28.238 1.00 83.38 92 ASP A O 1
ATOM 786 N N . PRO A 1 93 ? 6.433 -1.031 -28.608 1.00 80.31 93 PRO A N 1
ATOM 787 C CA . PRO A 1 93 ? 7.050 -2.118 -29.364 1.00 80.31 93 PRO A CA 1
ATOM 788 C C . PRO A 1 93 ? 7.667 -1.651 -30.688 1.00 80.31 93 PRO A C 1
ATOM 790 O O . PRO A 1 93 ? 8.573 -2.3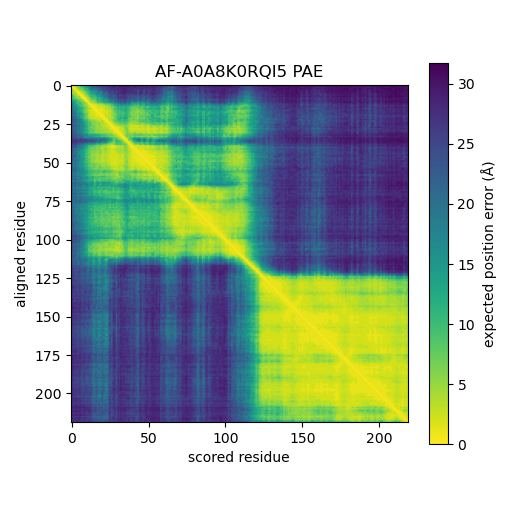03 -31.203 1.00 80.31 93 PRO A O 1
ATOM 793 N N . ALA A 1 94 ? 7.199 -0.533 -31.256 1.00 84.38 94 ALA A N 1
ATOM 794 C CA . ALA A 1 94 ? 7.731 0.001 -32.507 1.00 84.38 94 ALA A CA 1
ATOM 795 C C . ALA A 1 94 ? 9.138 0.594 -32.331 1.00 84.38 94 ALA A C 1
ATOM 797 O O . ALA A 1 94 ? 9.934 0.573 -33.271 1.00 84.38 94 ALA A O 1
ATOM 798 N N . LEU A 1 95 ? 9.454 1.090 -31.130 1.00 83.25 95 LEU A N 1
ATOM 799 C CA . LEU A 1 95 ? 10.768 1.640 -30.777 1.00 83.25 95 LEU A CA 1
ATOM 800 C C . LEU A 1 95 ? 11.762 0.562 -30.325 1.00 83.25 95 LEU A C 1
ATOM 802 O O . LEU A 1 95 ? 12.964 0.821 -30.259 1.00 83.25 95 LEU A O 1
ATOM 806 N N . HIS A 1 96 ? 11.268 -0.647 -30.049 1.00 82.56 96 HIS A N 1
ATOM 807 C CA . HIS A 1 96 ? 12.046 -1.788 -29.574 1.00 82.56 96 HIS A CA 1
ATOM 808 C C . HIS A 1 96 ? 11.781 -3.049 -30.415 1.00 82.56 96 HIS A C 1
ATOM 810 O O . HIS A 1 96 ? 11.248 -4.039 -29.909 1.00 82.56 96 HIS A O 1
ATOM 816 N N . PRO A 1 97 ? 12.132 -3.042 -31.715 1.00 77.50 97 PRO A N 1
ATOM 817 C CA . PRO A 1 97 ? 11.747 -4.100 -32.645 1.00 77.50 97 PRO A CA 1
ATOM 818 C C . PRO A 1 97 ? 12.445 -5.443 -32.393 1.00 77.50 97 PRO A C 1
ATOM 820 O O . PRO A 1 97 ? 11.958 -6.464 -32.877 1.00 77.50 97 PRO A O 1
ATOM 823 N N . ASN A 1 98 ? 13.568 -5.475 -31.662 1.00 76.25 98 ASN A N 1
ATOM 824 C CA . ASN A 1 98 ? 14.236 -6.735 -31.311 1.00 76.25 98 ASN A CA 1
ATOM 825 C C . ASN A 1 98 ? 13.843 -7.232 -29.913 1.00 76.25 98 ASN A C 1
ATOM 827 O O . ASN A 1 98 ? 14.365 -8.254 -29.447 1.00 76.25 98 ASN A O 1
ATOM 831 N N . ARG A 1 99 ? 12.941 -6.519 -29.230 1.00 72.12 99 ARG A N 1
ATOM 832 C CA . ARG A 1 99 ? 12.421 -6.900 -27.924 1.00 72.12 99 ARG A CA 1
ATOM 833 C C . ARG A 1 99 ? 11.277 -7.900 -28.083 1.00 72.12 99 ARG A C 1
ATOM 835 O O . ARG A 1 99 ? 10.228 -7.591 -28.632 1.00 72.12 99 ARG A O 1
ATOM 842 N N . GLU A 1 100 ? 11.487 -9.101 -27.552 1.00 67.75 100 GLU A N 1
ATOM 843 C CA . GLU A 1 100 ? 10.502 -10.193 -27.593 1.00 67.75 100 GLU A CA 1
ATOM 844 C C . GLU A 1 100 ? 9.424 -10.073 -26.505 1.00 67.75 100 GLU A C 1
ATOM 846 O O . GLU A 1 100 ? 8.287 -10.477 -26.730 1.00 67.75 100 GLU A O 1
ATOM 851 N N . GLU A 1 101 ? 9.758 -9.506 -25.340 1.00 69.12 101 GLU A N 1
ATOM 852 C CA . GLU A 1 101 ? 8.854 -9.391 -24.188 1.00 69.12 101 GLU A CA 1
ATOM 853 C C . GLU A 1 101 ? 8.890 -7.983 -23.584 1.00 69.12 101 GLU A C 1
ATOM 855 O O . GLU A 1 101 ? 9.952 -7.364 -23.463 1.00 69.12 101 GLU A O 1
ATOM 860 N N . LEU A 1 102 ? 7.719 -7.480 -23.185 1.00 70.75 102 LEU A N 1
ATOM 861 C CA . LEU A 1 102 ? 7.608 -6.215 -22.464 1.00 70.75 102 LEU A CA 1
ATOM 862 C C . LEU A 1 102 ? 8.133 -6.369 -21.027 1.00 70.75 102 LEU A C 1
ATOM 864 O O . LEU A 1 102 ? 7.888 -7.398 -20.395 1.00 70.75 102 LEU A O 1
ATOM 868 N N . PRO A 1 103 ? 8.829 -5.352 -20.489 1.00 71.62 103 PRO A N 1
ATOM 869 C CA . PRO A 1 103 ? 9.298 -5.372 -19.116 1.00 71.62 103 PRO A CA 1
ATOM 870 C C . PRO A 1 103 ? 8.113 -5.391 -18.150 1.00 71.62 103 PRO A C 1
ATOM 872 O O . PRO A 1 103 ? 7.136 -4.662 -18.325 1.00 71.62 103 PRO A O 1
ATOM 875 N N . ASN A 1 104 ? 8.215 -6.225 -17.120 1.00 67.38 104 ASN A N 1
ATOM 876 C CA . ASN A 1 104 ? 7.224 -6.288 -16.056 1.00 67.38 104 ASN A CA 1
ATOM 877 C C . ASN A 1 104 ? 7.380 -5.118 -15.069 1.00 67.38 104 ASN A C 1
ATOM 879 O O . ASN A 1 104 ? 8.364 -4.379 -15.078 1.00 67.38 104 ASN A O 1
ATOM 883 N N . GLU A 1 105 ? 6.385 -4.941 -14.208 1.00 67.44 105 GLU A N 1
ATOM 884 C CA . GLU A 1 105 ? 6.338 -3.828 -13.261 1.00 67.44 105 GLU A CA 1
ATOM 885 C C . GLU A 1 105 ? 7.552 -3.767 -12.308 1.00 67.44 105 GLU A C 1
ATOM 887 O O . GLU A 1 105 ? 8.129 -2.685 -12.194 1.00 67.44 105 GLU A O 1
ATOM 892 N N . PRO A 1 106 ? 8.056 -4.886 -11.743 1.00 62.88 106 PRO A N 1
ATOM 893 C CA . PRO A 1 106 ? 9.323 -4.890 -11.005 1.00 62.88 106 PRO A CA 1
ATOM 894 C C . PRO A 1 106 ? 10.540 -4.420 -11.820 1.00 62.88 106 PRO A C 1
ATOM 896 O O . PRO A 1 106 ? 11.391 -3.700 -11.302 1.00 62.88 106 PRO A O 1
ATOM 899 N N . GLN A 1 107 ? 10.638 -4.799 -13.100 1.00 70.81 107 GLN A N 1
ATOM 900 C CA . GLN A 1 107 ? 11.725 -4.365 -13.993 1.00 70.81 107 GLN A CA 1
ATOM 901 C C . GLN A 1 107 ? 11.643 -2.868 -14.311 1.00 70.81 107 GLN A C 1
ATOM 903 O O . GLN A 1 107 ? 12.667 -2.185 -14.404 1.00 70.81 107 GLN A O 1
ATOM 908 N N . LEU A 1 108 ? 10.425 -2.348 -14.459 1.00 70.75 108 LEU A N 1
ATOM 909 C CA . LEU A 1 108 ? 10.190 -0.920 -14.636 1.00 70.75 108 LEU A CA 1
ATOM 910 C C . LEU A 1 108 ? 10.561 -0.152 -13.363 1.00 70.75 108 LEU A C 1
ATOM 912 O O . LEU A 1 108 ? 11.347 0.785 -13.457 1.00 70.75 108 LEU A O 1
ATOM 916 N N . ALA A 1 109 ? 10.084 -0.592 -12.196 1.00 67.31 109 ALA A N 1
ATOM 917 C CA . ALA A 1 109 ? 10.351 0.037 -10.901 1.00 67.31 109 ALA A CA 1
ATOM 918 C C . ALA A 1 109 ? 11.850 0.083 -10.569 1.00 67.31 109 ALA A C 1
ATOM 920 O O . ALA A 1 109 ? 12.381 1.124 -10.194 1.00 67.31 109 ALA A O 1
ATOM 921 N N . ALA A 1 110 ? 12.574 -1.008 -10.810 1.00 64.50 110 ALA A N 1
ATOM 922 C CA . ALA A 1 110 ? 14.005 -1.084 -10.522 1.00 64.50 110 ALA A CA 1
ATOM 923 C C . ALA A 1 110 ? 14.894 -0.222 -11.435 1.00 64.50 110 ALA A C 1
ATOM 925 O O . ALA A 1 110 ? 16.089 -0.086 -11.188 1.00 64.50 110 ALA A O 1
ATOM 926 N N . THR A 1 111 ? 14.330 0.325 -12.512 1.00 63.69 111 THR A N 1
ATOM 927 C CA . THR A 1 111 ? 15.018 1.242 -13.431 1.00 63.69 111 THR A CA 1
ATOM 928 C C . THR A 1 111 ? 14.443 2.658 -13.361 1.00 63.69 111 THR A C 1
ATOM 930 O O . THR A 1 111 ? 14.716 3.485 -14.232 1.00 63.69 111 THR A O 1
ATOM 933 N N . THR A 1 112 ? 13.625 2.930 -12.338 1.00 59.44 112 THR A N 1
ATOM 934 C CA . THR A 1 112 ? 13.095 4.259 -12.036 1.00 59.44 112 THR A CA 1
ATOM 935 C C . THR A 1 112 ? 13.896 4.890 -10.913 1.00 59.44 112 THR A C 1
ATOM 937 O O . THR A 1 112 ? 14.151 4.243 -9.904 1.00 59.44 112 THR A O 1
ATOM 940 N N . VAL A 1 113 ? 14.303 6.149 -11.078 1.00 54.66 113 VAL A N 1
ATOM 941 C CA . VAL A 1 113 ? 15.004 6.877 -10.017 1.00 54.66 113 VAL A CA 1
ATOM 942 C C . VAL A 1 113 ? 14.047 7.839 -9.347 1.00 54.66 113 VAL A C 1
ATOM 944 O O . VAL A 1 113 ? 13.481 8.725 -9.988 1.00 54.66 113 VAL A O 1
ATOM 947 N N . ARG A 1 114 ? 13.869 7.669 -8.035 1.00 52.28 114 ARG A N 1
ATOM 948 C CA . ARG A 1 114 ? 13.182 8.660 -7.213 1.00 52.28 114 ARG A CA 1
ATOM 949 C C . ARG A 1 114 ? 14.158 9.807 -6.913 1.00 52.28 114 ARG A C 1
ATOM 951 O O . ARG A 1 114 ? 15.341 9.599 -6.660 1.00 52.28 114 ARG A O 1
ATOM 958 N N . HIS A 1 115 ? 13.664 11.040 -7.006 1.00 44.50 115 HIS A N 1
ATOM 959 C CA . HIS A 1 115 ? 14.360 12.224 -6.499 1.00 44.50 115 HIS A CA 1
ATOM 960 C C . HIS A 1 115 ? 14.009 12.414 -5.021 1.00 44.50 115 HIS A C 1
ATOM 962 O O . HIS A 1 115 ? 12.917 12.046 -4.583 1.00 44.50 115 HIS A O 1
ATOM 968 N N . LYS A 1 116 ? 14.930 13.022 -4.265 1.00 40.53 116 LYS A N 1
ATOM 969 C CA . LYS A 1 116 ? 14.807 13.329 -2.828 1.00 40.53 116 LYS A CA 1
ATOM 970 C C . LYS A 1 116 ? 13.555 14.149 -2.464 1.00 40.53 116 LYS A C 1
ATOM 972 O O . LYS A 1 116 ? 13.138 14.112 -1.312 1.00 40.53 116 LYS A O 1
ATOM 977 N N . ASP A 1 117 ? 12.947 14.832 -3.433 1.00 36.12 117 ASP A N 1
ATOM 978 C CA . ASP A 1 117 ? 11.799 15.719 -3.213 1.00 36.12 117 ASP A CA 1
ATOM 979 C C . ASP A 1 117 ? 10.431 15.051 -3.451 1.00 36.12 117 ASP A C 1
ATOM 981 O O . ASP A 1 117 ? 9.408 15.730 -3.423 1.00 36.12 117 ASP A O 1
ATOM 985 N N . HIS A 1 118 ? 10.371 13.727 -3.648 1.00 36.38 118 HIS A N 1
ATOM 986 C CA . HIS A 1 118 ? 9.103 13.010 -3.509 1.00 36.38 118 HIS A CA 1
ATOM 987 C C . HIS A 1 118 ? 8.896 12.597 -2.053 1.00 36.38 118 HIS A C 1
ATOM 989 O O . HIS A 1 118 ? 9.450 11.599 -1.587 1.00 36.38 118 HIS A O 1
ATOM 995 N N . GLU A 1 119 ? 8.064 13.374 -1.359 1.00 34.97 119 GLU A N 1
ATOM 996 C CA . GLU A 1 119 ? 7.325 12.927 -0.183 1.00 34.97 119 GLU A CA 1
ATOM 997 C C . GLU A 1 119 ? 6.830 11.487 -0.392 1.00 34.97 119 GLU A C 1
ATOM 999 O O . GLU A 1 119 ? 6.092 11.185 -1.326 1.00 34.97 119 GLU A O 1
ATOM 1004 N N . ALA A 1 120 ? 7.298 10.616 0.500 1.00 35.28 120 ALA A N 1
ATOM 1005 C CA . ALA A 1 120 ? 6.742 9.319 0.844 1.00 35.28 120 ALA A CA 1
ATOM 1006 C C . ALA A 1 120 ? 6.633 8.237 -0.257 1.00 35.28 120 ALA A C 1
ATOM 1008 O O . ALA A 1 120 ? 5.886 8.287 -1.238 1.00 35.28 120 ALA A O 1
ATOM 1009 N N . SER A 1 121 ? 7.352 7.138 -0.019 1.00 36.81 121 SER A N 1
ATOM 1010 C CA . SER A 1 121 ? 7.020 5.834 -0.587 1.00 36.81 121 SER A CA 1
ATOM 1011 C C . SER A 1 121 ? 5.748 5.301 0.086 1.00 36.81 121 SER A C 1
ATOM 1013 O O . SER A 1 121 ? 5.799 4.554 1.057 1.00 36.81 121 SER A O 1
ATOM 1015 N N . TYR A 1 122 ? 4.586 5.705 -0.427 1.00 39.00 122 TYR A N 1
ATOM 1016 C CA . TYR A 1 122 ? 3.298 5.095 -0.077 1.00 39.00 122 TYR A CA 1
ATOM 1017 C C . TYR A 1 122 ? 2.910 3.930 -1.021 1.00 39.00 122 TYR A C 1
ATOM 1019 O O . TYR A 1 122 ? 1.801 3.410 -0.943 1.00 39.00 122 TYR A O 1
ATOM 1027 N N . GLY A 1 123 ? 3.810 3.489 -1.916 1.00 45.28 123 GLY A N 1
ATOM 1028 C CA . GLY A 1 123 ? 3.499 2.505 -2.968 1.00 45.28 123 GLY A CA 1
ATOM 1029 C C . GLY A 1 123 ? 3.787 1.033 -2.634 1.00 45.28 123 GLY A C 1
ATOM 1030 O O . GLY A 1 123 ? 3.135 0.150 -3.188 1.00 45.28 123 GLY A O 1
ATOM 1031 N N . GLY A 1 124 ? 4.733 0.742 -1.731 1.00 54.97 124 GLY A N 1
ATOM 1032 C CA . GLY A 1 124 ? 5.174 -0.638 -1.462 1.00 54.97 124 GLY A CA 1
ATOM 1033 C C . GLY A 1 124 ? 4.103 -1.500 -0.781 1.00 54.97 124 GLY A C 1
ATOM 1034 O O . GLY A 1 124 ? 3.765 -2.590 -1.252 1.00 54.97 124 GLY A O 1
ATOM 1035 N N . TYR A 1 125 ? 3.506 -0.990 0.302 1.00 62.03 125 TYR A N 1
ATOM 1036 C CA . TYR A 1 125 ? 2.419 -1.689 0.997 1.00 62.03 125 TYR A CA 1
ATOM 1037 C C . TYR A 1 125 ? 1.137 -1.745 0.167 1.00 62.03 125 TYR A C 1
ATOM 1039 O O . TYR A 1 125 ? 0.419 -2.743 0.232 1.00 62.03 125 TYR A O 1
ATOM 1047 N N . ASP A 1 126 ? 0.870 -0.715 -0.635 1.00 65.38 126 ASP A N 1
ATOM 1048 C CA . ASP A 1 126 ? -0.285 -0.658 -1.527 1.00 65.38 126 ASP A CA 1
ATOM 1049 C C . ASP A 1 126 ? -0.240 -1.768 -2.588 1.00 65.38 126 ASP A C 1
ATOM 1051 O O . ASP A 1 126 ? -1.173 -2.569 -2.700 1.00 65.38 126 ASP A O 1
ATOM 1055 N N . GLY A 1 127 ? 0.884 -1.888 -3.305 1.00 67.88 127 GLY A N 1
ATOM 1056 C CA . GLY A 1 127 ? 1.064 -2.903 -4.345 1.00 67.88 127 GLY A CA 1
ATOM 1057 C C . GLY A 1 127 ? 0.924 -4.332 -3.813 1.00 67.88 127 GLY A C 1
ATOM 1058 O O . GLY A 1 127 ? 0.201 -5.149 -4.391 1.00 67.88 127 GLY A O 1
ATOM 1059 N N . ILE A 1 128 ? 1.546 -4.633 -2.666 1.00 71.19 128 ILE A N 1
ATOM 1060 C CA . ILE A 1 128 ? 1.438 -5.954 -2.025 1.00 71.19 128 ILE A CA 1
ATOM 1061 C C . ILE A 1 128 ? 0.007 -6.207 -1.536 1.00 71.19 128 ILE A C 1
ATOM 1063 O O . ILE A 1 128 ? -0.514 -7.311 -1.705 1.00 71.19 128 ILE A O 1
ATOM 1067 N N . THR A 1 129 ? -0.650 -5.201 -0.961 1.00 75.00 129 THR A N 1
ATOM 1068 C CA . THR A 1 129 ? -2.025 -5.333 -0.464 1.00 75.00 129 THR A CA 1
ATOM 1069 C C . THR A 1 129 ? -2.995 -5.612 -1.604 1.00 75.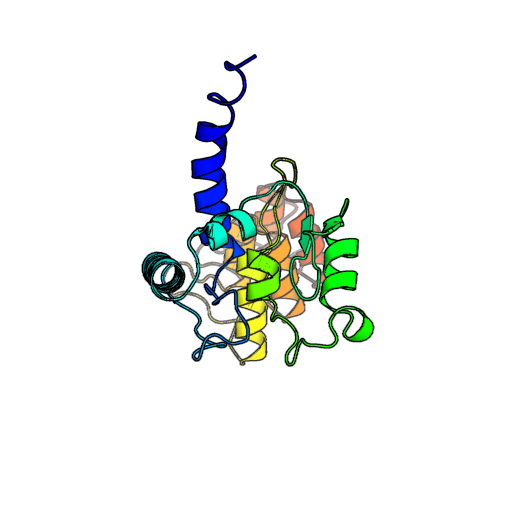00 129 THR A C 1
ATOM 1071 O O . THR A 1 129 ? -3.763 -6.571 -1.518 1.00 75.00 129 THR A O 1
ATOM 1074 N N . LYS A 1 130 ? -2.911 -4.863 -2.711 1.00 76.44 130 LYS A N 1
ATOM 1075 C CA . LYS A 1 130 ? -3.710 -5.104 -3.923 1.00 76.44 130 LYS A CA 1
ATOM 1076 C C . LYS A 1 130 ? -3.496 -6.512 -4.466 1.00 76.44 130 LYS A C 1
ATOM 1078 O O . LYS A 1 130 ? -4.467 -7.201 -4.776 1.00 76.44 130 LYS A O 1
ATOM 1083 N N . LEU A 1 131 ? -2.245 -6.973 -4.527 1.00 72.75 131 LEU A N 1
ATOM 1084 C CA . LEU A 1 131 ? -1.925 -8.336 -4.948 1.00 72.75 131 LEU A CA 1
ATOM 1085 C C . LEU A 1 131 ? -2.600 -9.380 -4.043 1.00 72.75 131 LEU A C 1
ATOM 1087 O O . LEU A 1 131 ? -3.266 -10.286 -4.540 1.00 72.75 131 LEU A O 1
ATOM 1091 N N . LEU A 1 132 ? -2.466 -9.249 -2.721 1.00 74.06 132 LEU A N 1
ATOM 1092 C CA . LEU A 1 132 ? -3.044 -10.191 -1.759 1.00 74.06 132 LEU A CA 1
ATOM 1093 C C . LEU A 1 132 ? -4.577 -10.213 -1.821 1.00 74.06 132 LEU A C 1
ATOM 1095 O O . LEU A 1 132 ? -5.167 -11.295 -1.858 1.00 74.06 132 LEU A O 1
ATOM 1099 N N . VAL A 1 133 ? -5.221 -9.045 -1.882 1.00 79.62 133 VAL A N 1
ATOM 1100 C CA . VAL A 1 133 ? -6.683 -8.915 -2.010 1.00 79.62 133 VAL A CA 1
ATOM 1101 C C . VAL A 1 133 ? -7.175 -9.568 -3.302 1.00 79.62 133 VAL A C 1
ATOM 1103 O O . VAL A 1 133 ? -8.101 -10.378 -3.261 1.00 79.62 133 VAL A O 1
ATOM 1106 N N . ASN A 1 134 ? -6.512 -9.308 -4.434 1.00 80.81 134 ASN A N 1
ATOM 1107 C CA . ASN A 1 134 ? -6.858 -9.912 -5.726 1.00 80.81 134 ASN A CA 1
ATOM 1108 C C . ASN A 1 134 ? -6.719 -11.445 -5.728 1.00 80.81 134 ASN A C 1
ATOM 1110 O O . ASN A 1 134 ? -7.405 -12.128 -6.488 1.00 80.81 134 ASN A O 1
ATOM 1114 N N . HIS A 1 135 ? -5.870 -11.995 -4.858 1.00 80.88 135 HIS A N 1
ATOM 1115 C CA . HIS A 1 135 ? -5.721 -13.435 -4.642 1.00 80.88 135 HIS A CA 1
ATOM 1116 C C . HIS A 1 135 ? -6.594 -13.996 -3.503 1.00 80.88 135 HIS A C 1
ATOM 1118 O O . HIS A 1 135 ? -6.426 -15.152 -3.112 1.00 80.88 135 HIS A O 1
ATOM 1124 N N . GLY A 1 136 ? -7.558 -13.221 -2.997 1.00 77.88 136 GLY A N 1
ATOM 1125 C CA . GLY A 1 136 ? -8.558 -13.679 -2.032 1.00 77.88 136 GLY A CA 1
ATOM 1126 C C . GLY A 1 136 ? -8.111 -13.629 -0.570 1.00 77.88 136 GLY A C 1
ATOM 1127 O O . GLY A 1 136 ? -8.694 -14.323 0.266 1.00 77.88 136 GLY A O 1
ATOM 1128 N N . ALA A 1 137 ? -7.088 -12.835 -0.236 1.00 83.38 137 ALA A N 1
ATOM 1129 C CA . ALA A 1 137 ? -6.748 -12.577 1.158 1.00 83.38 137 ALA A CA 1
ATOM 1130 C C . ALA A 1 137 ? -7.928 -11.914 1.888 1.00 83.38 137 ALA A C 1
ATOM 1132 O O . ALA A 1 137 ? -8.539 -10.966 1.397 1.00 83.38 137 ALA A O 1
ATOM 1133 N N . ASN A 1 138 ? -8.238 -12.402 3.088 1.00 86.38 138 ASN A N 1
ATOM 1134 C CA . ASN A 1 138 ? -9.313 -11.849 3.901 1.00 86.38 138 ASN A CA 1
ATOM 1135 C C . ASN A 1 138 ? -8.802 -10.666 4.740 1.00 86.38 138 ASN A C 1
ATOM 1137 O O . ASN A 1 138 ? -8.122 -10.861 5.748 1.00 86.38 138 ASN A O 1
ATOM 1141 N N . ILE A 1 139 ? -9.177 -9.448 4.346 1.00 88.94 139 ILE A N 1
ATOM 1142 C CA . ILE A 1 139 ? -8.782 -8.193 5.011 1.00 88.94 139 ILE A CA 1
ATOM 1143 C C . ILE A 1 139 ? -9.535 -7.908 6.321 1.00 88.94 139 ILE A C 1
ATOM 1145 O O . ILE A 1 139 ? -9.164 -6.998 7.063 1.00 88.94 139 ILE A O 1
ATOM 1149 N N . HIS A 1 140 ? -10.576 -8.687 6.631 1.00 89.81 140 HIS A N 1
ATOM 1150 C CA . HIS A 1 140 ? -11.407 -8.519 7.827 1.00 89.81 140 HIS A CA 1
ATOM 1151 C C . HIS A 1 140 ? -10.895 -9.301 9.040 1.00 89.81 140 HIS A C 1
ATOM 1153 O O . HIS A 1 140 ? -11.502 -9.247 10.110 1.00 89.81 140 HIS A O 1
ATOM 1159 N N . ILE A 1 141 ? -9.805 -10.059 8.892 1.00 88.31 141 ILE A N 1
ATOM 1160 C CA . ILE A 1 141 ? -9.219 -10.803 10.005 1.00 88.31 141 ILE A CA 1
ATOM 1161 C C . ILE A 1 141 ? -8.538 -9.816 10.951 1.00 88.31 141 ILE A C 1
ATOM 1163 O O . ILE A 1 141 ? -7.629 -9.090 10.555 1.00 88.31 141 ILE A O 1
ATOM 1167 N N . ALA A 1 142 ? -8.970 -9.827 12.208 1.00 87.88 142 ALA A N 1
ATOM 1168 C CA . ALA A 1 142 ? -8.322 -9.105 13.289 1.00 87.88 142 ALA A CA 1
ATOM 1169 C C . ALA A 1 142 ? -7.165 -9.923 13.884 1.00 87.88 142 ALA A C 1
ATOM 1171 O O . ALA A 1 142 ? -7.292 -11.134 14.097 1.00 87.88 142 ALA A O 1
ATOM 1172 N N . ASP A 1 143 ? -6.043 -9.269 14.184 1.00 84.19 143 ASP A N 1
ATOM 1173 C CA . ASP A 1 143 ? -4.941 -9.916 14.892 1.00 84.19 143 ASP A CA 1
ATOM 1174 C C . ASP A 1 143 ? -5.309 -10.216 16.358 1.00 84.19 143 ASP A C 1
ATOM 1176 O O . ASP A 1 143 ? -6.093 -9.511 16.989 1.00 84.19 143 ASP A O 1
ATOM 1180 N N . GLN A 1 144 ? -4.721 -11.262 16.940 1.00 85.88 144 GLN A N 1
ATOM 1181 C CA . GLN A 1 144 ? -5.070 -11.684 18.302 1.00 85.88 144 GLN A CA 1
ATOM 1182 C C . GLN A 1 144 ? -4.568 -10.737 19.397 1.00 85.88 144 GLN A C 1
ATOM 1184 O O . GLN A 1 144 ? -5.125 -10.719 20.494 1.00 85.88 144 GLN A O 1
ATOM 1189 N N . ARG A 1 145 ? -3.483 -9.999 19.145 1.00 86.56 145 ARG A N 1
ATOM 1190 C CA . ARG A 1 145 ? -2.822 -9.194 20.174 1.00 86.56 145 ARG A CA 1
ATO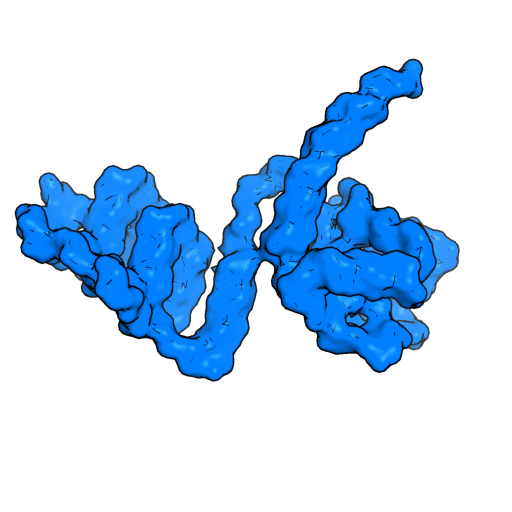M 1191 C C . ARG A 1 145 ? -3.564 -7.881 20.388 1.00 86.56 145 ARG A C 1
ATOM 1193 O O . ARG A 1 145 ? -3.791 -7.494 21.532 1.00 86.56 145 ARG A O 1
ATOM 1200 N N . TYR A 1 146 ? -3.939 -7.214 19.305 1.00 85.75 146 TYR A N 1
ATOM 1201 C CA . TYR A 1 146 ? -4.535 -5.884 19.334 1.00 85.75 146 TYR A CA 1
ATOM 1202 C C . TYR A 1 146 ? -5.943 -5.837 18.756 1.00 85.75 146 TYR A C 1
ATOM 1204 O O . TYR A 1 146 ? -6.584 -4.803 18.889 1.00 85.75 146 TYR A O 1
ATOM 1212 N N . GLY A 1 147 ? -6.447 -6.919 18.160 1.00 88.62 147 GLY A N 1
ATOM 1213 C CA . GLY A 1 147 ? -7.790 -6.939 17.586 1.00 88.62 147 GLY A CA 1
ATOM 1214 C C . GLY A 1 147 ? -7.910 -6.083 16.331 1.00 88.62 147 GLY A C 1
ATOM 1215 O O . GLY A 1 147 ? -9.015 -5.695 15.976 1.00 88.62 147 GLY A O 1
ATOM 1216 N N . ARG A 1 148 ? -6.799 -5.752 15.664 1.00 90.81 148 ARG A N 1
ATOM 1217 C CA . ARG A 1 148 ? -6.807 -4.842 14.518 1.00 90.81 148 ARG A CA 1
ATOM 1218 C C . ARG A 1 148 ? -6.899 -5.620 13.219 1.00 90.81 148 ARG A C 1
ATOM 1220 O O . ARG A 1 148 ? -6.150 -6.572 12.997 1.00 90.81 148 ARG A O 1
ATOM 1227 N N . THR A 1 149 ? -7.814 -5.191 12.358 1.00 92.12 149 THR A N 1
ATOM 1228 C CA . THR A 1 149 ? -7.856 -5.591 10.948 1.00 92.12 149 THR A CA 1
ATOM 1229 C C . THR A 1 149 ? -6.716 -4.932 10.175 1.00 92.12 149 THR A C 1
ATOM 1231 O O . THR A 1 149 ? -6.029 -4.050 10.696 1.00 92.12 149 THR A O 1
ATOM 1234 N N . ALA A 1 150 ? -6.529 -5.315 8.909 1.00 88.50 150 ALA A N 1
ATOM 1235 C CA . ALA A 1 150 ? -5.562 -4.645 8.040 1.00 88.50 150 ALA A CA 1
ATOM 1236 C C . ALA A 1 150 ? -5.821 -3.127 7.966 1.00 88.50 150 ALA A C 1
ATOM 1238 O O . ALA A 1 150 ? -4.884 -2.341 8.082 1.00 88.50 150 ALA A O 1
ATOM 1239 N N . LEU A 1 151 ? -7.092 -2.716 7.845 1.00 94.44 151 LEU A N 1
ATOM 1240 C CA . LEU A 1 151 ? -7.471 -1.302 7.769 1.00 94.44 151 LEU A CA 1
ATOM 1241 C C . LEU A 1 151 ? -7.159 -0.561 9.076 1.00 94.44 151 LEU A C 1
ATOM 1243 O O . LEU A 1 151 ? -6.582 0.518 9.039 1.00 94.44 151 LEU A O 1
ATOM 1247 N N . ALA A 1 152 ? -7.442 -1.174 10.229 1.00 91.25 152 ALA A N 1
ATOM 1248 C CA . ALA A 1 152 ? -7.118 -0.585 11.530 1.00 91.25 152 ALA A CA 1
ATOM 1249 C C . ALA A 1 152 ? -5.601 -0.464 11.769 1.00 91.25 152 ALA A C 1
ATOM 1251 O O . ALA A 1 152 ? -5.154 0.416 12.499 1.00 91.25 152 ALA A O 1
ATOM 1252 N N . TRP A 1 153 ? -4.788 -1.339 11.170 1.00 89.50 153 TRP A N 1
ATOM 1253 C CA . TRP A 1 153 ? -3.331 -1.191 11.189 1.00 89.50 153 TRP A CA 1
ATOM 1254 C C . TRP A 1 153 ? -2.838 -0.055 10.296 1.00 89.50 153 TRP A C 1
ATOM 1256 O O . TRP A 1 153 ? -1.901 0.635 10.693 1.00 89.50 153 TRP A O 1
ATOM 1266 N N . ALA A 1 154 ? -3.442 0.135 9.123 1.00 89.44 154 ALA A N 1
ATOM 1267 C CA . ALA A 1 154 ? -3.106 1.240 8.231 1.00 89.44 154 ALA A CA 1
ATOM 1268 C C . ALA A 1 154 ? -3.454 2.595 8.867 1.00 89.44 154 ALA A C 1
ATOM 1270 O O . ALA A 1 154 ? -2.600 3.472 8.916 1.00 89.44 154 ALA A O 1
ATOM 1271 N N . ASP A 1 155 ? -4.657 2.705 9.436 1.00 90.81 155 ASP A N 1
ATOM 1272 C CA . ASP A 1 155 ? -5.120 3.880 10.184 1.00 90.81 155 ASP A CA 1
ATOM 1273 C C . ASP A 1 155 ? -4.228 4.160 11.400 1.00 90.81 155 ASP A C 1
ATOM 1275 O O . ASP A 1 155 ? -3.786 5.281 11.609 1.00 90.81 155 ASP A O 1
ATOM 1279 N N . PHE A 1 156 ? -3.849 3.125 12.162 1.00 87.62 156 PHE A N 1
ATOM 1280 C CA . PHE A 1 156 ? -3.025 3.330 13.352 1.00 87.62 156 PHE A CA 1
ATOM 1281 C C . PHE A 1 156 ? -1.627 3.902 13.080 1.00 87.62 156 PHE A C 1
ATOM 1283 O O . PHE A 1 156 ? -1.037 4.490 13.986 1.00 87.62 156 PHE A O 1
ATOM 1290 N N . ASN A 1 157 ? -1.075 3.654 11.892 1.00 81.31 157 ASN A N 1
ATOM 1291 C CA . ASN A 1 157 ? 0.265 4.098 11.507 1.00 81.31 157 ASN A CA 1
ATOM 1292 C C . ASN A 1 157 ? 0.235 5.287 10.529 1.00 81.31 157 ASN A C 1
ATOM 1294 O O . ASN A 1 157 ? 1.269 5.575 9.930 1.00 81.31 157 ASN A O 1
ATOM 1298 N N . ASP A 1 158 ? -0.919 5.937 10.348 1.00 83.62 158 ASP A N 1
ATOM 1299 C CA . ASP A 1 158 ? -1.105 7.089 9.454 1.00 83.62 158 ASP A CA 1
ATOM 1300 C C . ASP A 1 158 ? -0.709 6.782 7.990 1.00 83.62 158 ASP A C 1
ATOM 1302 O O . ASP A 1 158 ? -0.094 7.578 7.274 1.00 83.62 158 ASP A O 1
ATOM 1306 N N . TYR A 1 159 ? -1.028 5.569 7.523 1.00 85.00 159 TYR A N 1
ATOM 1307 C CA . TYR A 1 159 ? -0.770 5.135 6.147 1.00 85.00 159 TYR A CA 1
ATOM 1308 C C . TYR A 1 159 ? -1.951 5.468 5.233 1.00 85.00 159 TYR A C 1
ATOM 1310 O O . TYR A 1 159 ? -2.597 4.565 4.701 1.00 85.00 159 TYR A O 1
ATOM 1318 N N . GLU A 1 160 ? -2.204 6.762 5.023 1.00 87.06 160 GLU A N 1
ATOM 1319 C CA . GLU A 1 160 ? -3.355 7.302 4.277 1.00 87.06 160 GLU A CA 1
ATOM 1320 C C . GLU A 1 160 ? -3.636 6.551 2.959 1.00 87.06 160 GLU A C 1
ATOM 1322 O O . GLU A 1 160 ? -4.750 6.087 2.714 1.00 87.06 160 GLU A O 1
ATOM 1327 N N . THR A 1 161 ? -2.619 6.348 2.114 1.00 85.75 161 THR A N 1
ATOM 1328 C CA . THR A 1 161 ? -2.797 5.642 0.831 1.00 85.75 161 THR A CA 1
ATOM 1329 C C . THR A 1 161 ? -3.237 4.187 1.018 1.00 85.75 161 THR A C 1
ATOM 1331 O O . THR A 1 161 ? -4.089 3.694 0.280 1.00 85.75 161 THR A O 1
ATOM 1334 N N . LEU A 1 162 ? -2.697 3.494 2.024 1.00 86.25 162 LEU A N 1
ATOM 1335 C CA . LEU A 1 162 ? -3.069 2.114 2.327 1.00 86.25 162 LEU A CA 1
ATOM 1336 C C . LEU A 1 162 ? -4.475 2.031 2.940 1.00 86.25 162 LEU A C 1
ATOM 1338 O O . LEU A 1 162 ? -5.200 1.077 2.651 1.00 86.25 162 LEU A O 1
ATOM 1342 N N . VAL A 1 163 ? -4.874 3.029 3.739 1.00 92.56 163 VAL A N 1
ATOM 1343 C CA . VAL A 1 163 ? -6.260 3.189 4.206 1.00 92.56 163 VAL A CA 1
ATOM 1344 C C . VAL A 1 163 ? -7.178 3.284 2.992 1.00 92.56 163 VAL A C 1
ATOM 1346 O O . VAL A 1 163 ? -8.126 2.505 2.909 1.00 92.56 163 VAL A O 1
ATOM 1349 N N . GLY A 1 164 ? -6.861 4.142 2.017 1.00 91.50 164 GLY A N 1
ATOM 1350 C CA . GLY A 1 164 ? -7.606 4.250 0.757 1.00 91.50 164 GLY A CA 1
ATOM 1351 C C . GLY A 1 164 ? -7.818 2.890 0.093 1.00 91.50 164 GLY A C 1
ATOM 1352 O O . GLY A 1 164 ? -8.952 2.440 -0.065 1.00 91.50 164 GLY A O 1
ATOM 1353 N N . THR A 1 165 ? -6.732 2.174 -0.179 1.00 89.38 165 THR A N 1
ATOM 1354 C CA . THR A 1 165 ? -6.771 0.866 -0.848 1.00 89.38 165 THR A CA 1
ATOM 1355 C C . THR A 1 165 ? -7.553 -0.198 -0.090 1.00 89.38 165 THR A C 1
ATOM 1357 O O . THR A 1 165 ? -8.342 -0.935 -0.682 1.00 89.38 165 THR A O 1
ATOM 1360 N N . LEU A 1 166 ? -7.344 -0.319 1.220 1.00 92.88 166 LEU A N 1
ATOM 1361 C CA . LEU A 1 166 ? -8.047 -1.317 2.028 1.00 92.88 166 LEU A CA 1
ATOM 1362 C C . LEU A 1 166 ? -9.539 -1.013 2.127 1.00 92.88 166 LEU A C 1
ATOM 1364 O O . LEU A 1 166 ? -10.348 -1.934 2.225 1.00 92.88 166 LEU A O 1
ATOM 1368 N N . THR A 1 167 ? -9.900 0.263 2.072 1.00 94.88 167 THR A N 1
ATOM 1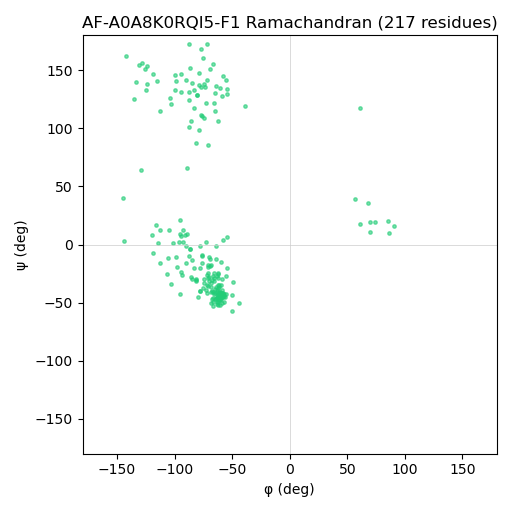369 C CA . THR A 1 167 ? -11.289 0.695 2.117 1.00 94.88 167 THR A CA 1
ATOM 1370 C C . THR A 1 167 ? -11.984 0.500 0.768 1.00 94.88 167 THR A C 1
ATOM 1372 O O . THR A 1 167 ? -13.096 -0.023 0.725 1.00 94.88 167 THR A O 1
ATOM 1375 N N . GLU A 1 168 ? -11.300 0.786 -0.345 1.00 93.31 168 GLU A N 1
ATOM 1376 C CA . GLU A 1 168 ? -11.744 0.425 -1.702 1.00 93.31 168 GLU A CA 1
ATOM 1377 C C . GLU A 1 168 ? -11.921 -1.093 -1.869 1.00 93.31 168 GLU A C 1
ATOM 1379 O O . GLU A 1 168 ? -12.849 -1.548 -2.538 1.00 93.31 168 GLU A O 1
ATOM 1384 N N . ALA A 1 169 ? -11.078 -1.888 -1.204 1.00 89.25 169 ALA A N 1
ATOM 1385 C CA . ALA A 1 169 ? -11.196 -3.343 -1.133 1.00 89.25 169 ALA A CA 1
ATOM 1386 C C . ALA A 1 169 ? -12.348 -3.837 -0.228 1.00 89.25 169 ALA A C 1
ATOM 1388 O O . ALA A 1 169 ? -12.525 -5.046 -0.067 1.00 89.25 169 ALA A O 1
ATOM 1389 N N . GLY A 1 170 ? -13.136 -2.929 0.358 1.00 90.56 170 GLY A N 1
ATOM 1390 C CA . GLY A 1 170 ? -14.298 -3.243 1.189 1.00 90.56 170 GLY A CA 1
ATOM 1391 C C . GLY A 1 170 ? -13.994 -3.399 2.678 1.00 90.56 170 GLY A C 1
ATOM 1392 O O . GLY A 1 170 ? -14.810 -3.967 3.402 1.00 90.56 170 GLY A O 1
ATOM 1393 N N . GLY A 1 171 ? -12.837 -2.932 3.155 1.00 94.56 171 GLY A N 1
ATOM 1394 C CA . GLY A 1 171 ? -12.496 -2.914 4.576 1.00 94.56 171 GLY A CA 1
ATOM 1395 C C . GLY A 1 171 ? -13.555 -2.181 5.403 1.00 94.56 171 GLY A C 1
ATOM 1396 O O . GLY A 1 171 ? -14.113 -1.185 4.961 1.00 94.56 171 GLY A O 1
ATOM 1397 N N . ASN A 1 172 ? -13.846 -2.687 6.605 1.00 95.31 172 ASN A N 1
ATOM 1398 C CA . ASN A 1 172 ? -14.857 -2.093 7.480 1.00 95.31 172 ASN A CA 1
ATOM 1399 C C . ASN A 1 172 ? -14.305 -0.818 8.152 1.00 95.31 172 ASN A C 1
ATOM 1401 O O . ASN A 1 172 ? -13.446 -0.968 9.029 1.00 95.31 172 ASN A O 1
ATOM 1405 N N . PRO A 1 173 ? -14.792 0.390 7.807 1.00 95.94 173 PRO A N 1
ATOM 1406 C CA . PRO A 1 173 ? -14.304 1.631 8.407 1.00 95.94 173 PRO A CA 1
ATOM 1407 C C . PRO A 1 173 ? -14.742 1.799 9.874 1.00 95.94 173 PRO A C 1
ATOM 1409 O O . PRO A 1 173 ? -14.108 2.540 10.619 1.00 95.94 173 PRO A O 1
ATOM 1412 N N . ASP A 1 174 ? -15.759 1.048 10.310 1.00 95.06 174 ASP A N 1
ATOM 1413 C CA . ASP A 1 174 ? -16.282 1.029 11.683 1.00 95.06 174 ASP A CA 1
ATOM 1414 C C . ASP A 1 174 ? -15.670 -0.098 12.531 1.00 95.06 174 ASP A C 1
ATOM 1416 O O . ASP A 1 174 ? -16.267 -0.578 13.500 1.00 95.06 174 ASP A O 1
ATOM 1420 N N . ALA A 1 175 ? -14.500 -0.612 12.143 1.00 90.69 175 ALA A N 1
ATOM 1421 C CA . ALA A 1 175 ? -13.822 -1.610 12.957 1.00 90.69 175 ALA A CA 1
ATOM 1422 C C . ALA A 1 175 ? -13.352 -1.006 14.293 1.00 90.69 175 ALA A C 1
ATOM 1424 O O . ALA A 1 175 ? -13.125 0.196 14.427 1.00 90.69 175 ALA A O 1
ATOM 1425 N N . PHE A 1 176 ? -13.191 -1.875 15.288 1.00 85.75 176 PHE A N 1
ATOM 1426 C CA . PHE A 1 176 ? -12.639 -1.520 16.588 1.00 85.75 176 PHE A CA 1
ATOM 1427 C C . PHE A 1 176 ? -11.373 -2.318 16.841 1.00 85.75 176 PHE A C 1
ATOM 1429 O O . PHE A 1 176 ? -11.292 -3.485 16.457 1.00 85.75 176 PHE A O 1
ATOM 1436 N N . ASP A 1 177 ? -10.420 -1.716 17.544 1.00 84.31 177 ASP A N 1
ATOM 1437 C CA . ASP A 1 177 ? -9.335 -2.475 18.155 1.00 84.31 177 ASP A CA 1
ATOM 1438 C C . ASP A 1 177 ? -9.709 -2.972 19.566 1.00 84.31 177 ASP A C 1
ATOM 1440 O O . ASP A 1 177 ? -10.735 -2.606 20.143 1.00 84.31 177 ASP A O 1
ATOM 1444 N N . ASN A 1 178 ? -8.857 -3.806 20.163 1.00 86.00 178 ASN A N 1
ATOM 1445 C CA . ASN A 1 178 ? -9.043 -4.328 21.522 1.00 86.00 178 ASN A CA 1
ATOM 1446 C C . ASN A 1 178 ? -9.010 -3.234 22.604 1.00 86.00 178 ASN A C 1
ATOM 1448 O O . ASN A 1 178 ? -9.347 -3.507 23.757 1.00 86.00 178 ASN A O 1
ATOM 1452 N N . PHE A 1 179 ? -8.584 -2.011 22.271 1.00 84.50 179 PHE A N 1
ATOM 1453 C CA . PHE A 1 179 ? -8.673 -0.866 23.172 1.00 84.50 179 PHE A CA 1
ATOM 1454 C C . PHE A 1 179 ? -10.023 -0.151 23.071 1.00 84.50 179 PHE A C 1
ATOM 1456 O O . PHE A 1 179 ? -10.267 0.751 23.870 1.00 84.50 179 PHE A O 1
ATOM 1463 N N . GLY A 1 180 ? -10.897 -0.581 22.156 1.00 86.31 180 GLY A N 1
ATOM 1464 C CA . GLY A 1 180 ? -12.222 -0.022 21.935 1.00 86.31 180 GLY A CA 1
ATOM 1465 C C . GLY A 1 180 ? -12.249 1.171 20.985 1.00 86.31 180 GLY A C 1
ATOM 1466 O O . GLY A 1 180 ? -13.295 1.808 20.894 1.00 86.31 180 GLY A O 1
ATOM 1467 N N . ARG A 1 181 ? -11.142 1.466 20.292 1.00 87.56 181 ARG A N 1
ATOM 1468 C CA . ARG A 1 181 ? -10.997 2.670 19.463 1.00 87.56 181 ARG A CA 1
ATOM 1469 C C . ARG A 1 181 ? -11.606 2.483 18.088 1.00 87.56 181 ARG A C 1
ATOM 1471 O O . ARG A 1 181 ? -11.356 1.461 17.454 1.00 87.56 181 ARG A O 1
ATOM 1478 N N . THR A 1 182 ? -12.392 3.469 17.655 1.00 93.25 182 THR A N 1
ATOM 1479 C CA . THR A 1 182 ? -12.860 3.592 16.269 1.00 93.25 182 THR A CA 1
ATOM 1480 C C . THR A 1 182 ? -11.742 4.176 15.414 1.00 93.25 182 THR A C 1
ATOM 1482 O O . THR A 1 182 ? -10.974 5.010 15.898 1.00 93.25 182 THR A O 1
ATOM 1485 N N . LEU A 1 183 ? -11.667 3.779 14.143 1.00 94.38 183 LEU A N 1
ATOM 1486 C CA . LEU A 1 183 ? -10.673 4.330 13.215 1.00 94.38 183 LEU A CA 1
ATOM 1487 C C . LEU A 1 183 ? -10.874 5.840 13.044 1.00 94.38 183 LEU A C 1
ATOM 1489 O O . LEU A 1 183 ? -9.960 6.628 13.246 1.00 94.38 183 LEU A O 1
ATOM 1493 N N . LEU A 1 184 ? -12.118 6.272 12.803 1.00 94.75 184 LEU A N 1
ATOM 1494 C CA . LEU A 1 184 ? -12.421 7.696 12.643 1.00 94.75 184 LEU A CA 1
ATOM 1495 C C . LEU A 1 184 ? -12.099 8.512 13.907 1.00 94.75 184 LEU A C 1
ATOM 1497 O O . LEU A 1 184 ? -11.624 9.639 13.805 1.00 94.75 184 LEU A O 1
ATOM 1501 N N . GLY A 1 185 ? -12.325 7.953 15.100 1.00 92.62 185 GLY A N 1
ATOM 1502 C CA . GLY A 1 185 ? -11.942 8.602 16.354 1.00 92.62 185 GLY A CA 1
ATOM 1503 C C . GLY A 1 185 ? -10.428 8.746 16.489 1.00 92.62 185 GLY A C 1
ATOM 1504 O O . GLY A 1 185 ? -9.955 9.787 16.939 1.00 92.62 185 GLY A O 1
ATOM 1505 N N . GLN A 1 186 ? -9.671 7.738 16.049 1.00 91.12 186 GLN A N 1
ATOM 1506 C CA . GLN A 1 186 ? -8.216 7.784 16.038 1.00 91.12 186 GLN A CA 1
ATOM 1507 C C . GLN A 1 186 ? -7.677 8.819 15.035 1.00 91.12 186 GLN A C 1
ATOM 1509 O O . GLN A 1 186 ? -6.845 9.638 15.426 1.00 91.12 186 GLN A O 1
ATOM 1514 N N . ALA A 1 187 ? -8.179 8.841 13.798 1.00 92.00 187 ALA A N 1
ATOM 1515 C CA . ALA A 1 187 ? -7.784 9.833 12.796 1.00 92.00 187 ALA A CA 1
ATOM 1516 C C . ALA A 1 187 ? -8.050 11.272 13.280 1.00 92.00 187 ALA A C 1
ATOM 1518 O O . ALA A 1 187 ? -7.193 12.149 13.158 1.00 92.00 187 ALA A O 1
ATOM 1519 N N . VAL A 1 188 ? -9.205 11.517 13.913 1.00 91.69 188 VAL A N 1
ATOM 1520 C CA . VAL A 1 188 ? -9.541 12.839 14.472 1.00 91.69 188 VAL A CA 1
ATOM 1521 C C . VAL A 1 188 ? -8.660 13.200 15.673 1.00 91.69 188 VAL A C 1
ATOM 1523 O O . VAL A 1 188 ? -8.208 14.340 15.763 1.00 91.69 188 VAL A O 1
ATOM 1526 N N . GLU A 1 189 ? -8.372 12.256 16.576 1.00 88.00 189 GLU A N 1
ATOM 1527 C CA . GLU A 1 189 ? -7.468 12.484 17.716 1.00 88.00 189 GLU A CA 1
ATOM 1528 C C . GLU A 1 189 ? -6.031 12.789 17.260 1.00 88.00 189 GLU A C 1
ATOM 1530 O O . GLU A 1 189 ? -5.362 13.635 17.859 1.00 88.00 189 GLU A O 1
ATOM 1535 N N . GLY A 1 190 ? -5.574 12.138 16.187 1.00 85.19 190 GLY A N 1
ATOM 1536 C CA . GLY A 1 190 ? -4.270 12.376 15.563 1.00 85.19 190 GLY A CA 1
ATOM 1537 C C . GLY A 1 190 ? -4.196 13.646 14.707 1.00 85.19 190 GLY A C 1
ATOM 1538 O O . GLY A 1 190 ? -3.099 14.119 14.418 1.00 85.19 190 GLY A O 1
ATOM 1539 N N . GLY A 1 191 ? -5.340 14.227 14.329 1.00 88.75 191 GLY A N 1
ATOM 1540 C CA . GLY A 1 191 ? -5.405 15.357 13.398 1.00 88.75 191 GLY A CA 1
ATOM 1541 C C . GLY A 1 191 ? -5.150 14.975 11.934 1.00 88.75 191 GLY A C 1
ATOM 1542 O O . GLY A 1 191 ? -4.823 15.851 11.133 1.00 88.75 191 GLY A O 1
ATOM 1543 N N . ASP A 1 192 ? -5.298 13.696 11.581 1.00 89.44 192 ASP A N 1
ATOM 1544 C CA . ASP A 1 192 ? -5.129 13.189 10.219 1.00 89.44 192 ASP A CA 1
ATOM 1545 C C . ASP A 1 192 ? -6.401 13.440 9.390 1.00 89.44 192 ASP A C 1
ATOM 1547 O O . ASP A 1 192 ? -7.325 12.623 9.310 1.00 89.44 192 ASP A O 1
ATOM 1551 N N . GLU A 1 193 ? -6.463 14.627 8.781 1.00 91.69 193 GLU A N 1
ATOM 1552 C CA . GLU A 1 193 ? -7.578 15.031 7.924 1.00 91.69 193 GLU A CA 1
ATOM 1553 C C . GLU A 1 193 ? -7.737 14.114 6.698 1.00 91.69 193 GLU A C 1
ATOM 1555 O O . GLU A 1 193 ? -8.866 13.863 6.264 1.00 91.69 193 GLU A O 1
ATOM 1560 N N . GLY A 1 194 ? -6.633 13.616 6.137 1.00 91.38 194 GLY A N 1
ATOM 1561 C CA . GLY A 1 194 ? -6.638 12.790 4.933 1.00 91.38 194 GLY A CA 1
ATOM 1562 C C . GLY A 1 194 ? -7.300 11.441 5.186 1.00 91.38 194 GLY A C 1
ATOM 1563 O O . GLY A 1 194 ? -8.300 11.101 4.541 1.00 91.38 194 GLY A O 1
ATOM 1564 N N . THR A 1 195 ? -6.837 10.725 6.210 1.00 94.00 195 THR A N 1
ATOM 1565 C CA . THR A 1 195 ? -7.436 9.452 6.627 1.00 94.00 195 THR A CA 1
ATOM 1566 C C . THR A 1 195 ? -8.889 9.631 7.072 1.00 94.00 195 THR A C 1
ATOM 1568 O O . THR A 1 195 ? -9.757 8.855 6.661 1.00 94.00 195 THR A O 1
ATOM 1571 N N . ALA A 1 196 ? -9.213 10.696 7.817 1.00 94.81 196 ALA A N 1
ATOM 1572 C CA . ALA A 1 196 ? -10.595 10.979 8.211 1.00 94.81 196 ALA A CA 1
ATOM 1573 C C . ALA A 1 196 ? -11.521 11.158 6.993 1.00 94.81 196 ALA A C 1
ATOM 1575 O O . ALA A 1 196 ? -12.637 10.630 6.974 1.00 94.81 196 ALA A O 1
ATOM 1576 N N . ARG A 1 197 ? -11.066 11.864 5.946 1.00 95.06 197 ARG A N 1
ATOM 1577 C CA . ARG A 1 197 ? -11.820 12.019 4.689 1.00 95.06 197 ARG A CA 1
ATOM 1578 C C . ARG A 1 197 ? -12.048 10.685 3.989 1.00 95.06 197 ARG A C 1
ATOM 1580 O O . ARG A 1 197 ? -13.163 10.452 3.524 1.00 95.06 197 ARG A O 1
ATOM 1587 N N . ILE A 1 198 ? -11.035 9.822 3.935 1.00 96.62 198 ILE A N 1
ATOM 1588 C CA . ILE A 1 198 ? -11.139 8.491 3.320 1.00 96.62 198 ILE A CA 1
ATOM 1589 C C . ILE A 1 198 ? -12.162 7.630 4.067 1.00 96.62 198 ILE A C 1
ATOM 1591 O O . ILE A 1 198 ? -13.070 7.077 3.447 1.00 96.62 198 ILE A O 1
ATOM 1595 N N . LEU A 1 199 ? -12.071 7.565 5.397 1.00 96.25 199 LEU A N 1
ATOM 1596 C CA . LEU A 1 199 ? -12.996 6.786 6.223 1.00 96.25 199 LEU A CA 1
ATOM 1597 C C . LEU A 1 199 ? -14.440 7.294 6.093 1.00 96.25 199 LEU A C 1
ATOM 1599 O O . LEU A 1 199 ? -15.363 6.501 5.911 1.00 96.25 199 LEU A O 1
ATOM 1603 N N . MET A 1 200 ? -14.652 8.614 6.105 1.00 95.19 200 MET A N 1
ATOM 1604 C CA . MET A 1 200 ? -15.980 9.198 5.877 1.00 95.19 200 MET A CA 1
ATOM 1605 C C . MET A 1 200 ? -16.514 8.898 4.471 1.00 95.19 200 MET A C 1
ATOM 1607 O O . MET A 1 200 ? -17.692 8.575 4.321 1.00 95.19 200 MET A O 1
ATOM 1611 N N . ALA A 1 201 ? -15.665 8.958 3.439 1.00 96.19 201 ALA A N 1
ATOM 1612 C CA . ALA A 1 201 ? -16.047 8.596 2.071 1.00 96.19 201 ALA A CA 1
ATOM 1613 C C . ALA A 1 201 ? -16.458 7.119 1.949 1.00 96.19 201 ALA A C 1
ATOM 1615 O O . ALA A 1 201 ? -17.250 6.760 1.077 1.00 96.19 201 ALA A O 1
ATOM 1616 N N . ALA A 1 202 ? -15.973 6.279 2.859 1.00 95.19 202 ALA A N 1
ATOM 1617 C CA . ALA A 1 202 ? -16.340 4.879 2.975 1.00 95.19 202 ALA A CA 1
ATOM 1618 C C . ALA A 1 202 ? -17.545 4.595 3.875 1.00 95.19 202 ALA A C 1
ATOM 1620 O O . ALA A 1 202 ? -17.864 3.432 4.118 1.00 95.19 202 ALA A O 1
ATOM 1621 N N . ASN A 1 203 ? -18.251 5.639 4.312 1.00 95.25 203 ASN A N 1
ATOM 1622 C CA . ASN A 1 203 ? -19.394 5.571 5.220 1.00 95.25 203 ASN A CA 1
ATOM 1623 C C . ASN A 1 203 ? -19.043 5.132 6.651 1.00 95.25 203 ASN A C 1
ATOM 1625 O O . ASN A 1 203 ? -19.855 4.454 7.277 1.00 95.25 203 ASN A O 1
ATOM 1629 N N . ALA A 1 204 ? -17.878 5.528 7.177 1.00 95.50 204 ALA A N 1
ATOM 1630 C CA . ALA A 1 204 ? -17.634 5.464 8.620 1.00 95.50 204 ALA A CA 1
ATOM 1631 C C . ALA A 1 204 ? -18.739 6.208 9.390 1.00 95.50 204 ALA A C 1
ATOM 1633 O O . ALA A 1 204 ? -19.085 7.344 9.043 1.00 95.50 204 ALA A O 1
ATOM 1634 N N . ASP A 1 205 ? -19.261 5.602 10.451 1.00 94.69 205 ASP A N 1
ATOM 1635 C CA . ASP A 1 205 ? -20.250 6.222 11.325 1.00 94.69 205 ASP A CA 1
ATOM 1636 C C . ASP A 1 205 ? -19.580 7.284 12.217 1.00 94.69 205 ASP A C 1
ATOM 1638 O O . ASP A 1 205 ? -18.826 6.995 13.150 1.00 94.69 205 ASP A O 1
ATOM 1642 N N . CYS A 1 206 ? -19.874 8.554 11.931 1.00 93.38 206 CYS A N 1
ATOM 1643 C CA . CYS A 1 206 ? -19.350 9.701 12.672 1.00 93.38 206 CYS A CA 1
ATOM 1644 C C . CYS A 1 206 ? -19.908 9.838 14.095 1.00 93.38 206 CYS A C 1
ATOM 1646 O O . CYS A 1 206 ? -19.350 10.591 14.894 1.00 93.38 206 CYS A O 1
ATOM 1648 N N . GLU A 1 207 ? -20.965 9.100 14.429 1.00 93.62 207 GLU A N 1
ATOM 1649 C CA . GLU A 1 207 ? -21.555 9.040 15.765 1.00 93.62 207 GLU A CA 1
ATOM 1650 C C . GLU A 1 207 ? -21.138 7.770 16.522 1.00 93.62 207 GLU A C 1
ATOM 1652 O O . GLU A 1 207 ? -21.538 7.569 17.679 1.00 93.62 207 GLU A O 1
ATOM 1657 N N . LEU A 1 208 ? -20.306 6.920 15.908 1.00 93.75 208 LEU A N 1
ATOM 1658 C CA . LEU A 1 208 ? -19.829 5.696 16.529 1.00 93.75 208 LEU A CA 1
ATOM 1659 C C . LEU A 1 208 ? -18.937 6.021 17.721 1.00 93.75 208 LEU A C 1
ATOM 1661 O O . LEU A 1 208 ? -17.917 6.704 17.619 1.00 93.75 208 LEU A O 1
ATOM 1665 N N . ARG A 1 209 ? -19.331 5.512 18.886 1.00 91.25 209 ARG A N 1
ATOM 1666 C CA . ARG A 1 209 ? -18.630 5.782 20.138 1.00 91.25 209 ARG A CA 1
ATOM 1667 C C . ARG A 1 209 ? -17.504 4.786 20.345 1.00 91.25 209 ARG A C 1
ATOM 1669 O O . ARG A 1 209 ? -17.733 3.579 20.298 1.00 91.25 209 ARG A O 1
ATOM 1676 N N . ASP A 1 210 ? -16.326 5.301 20.675 1.00 87.19 210 ASP A N 1
ATOM 1677 C CA . ASP A 1 210 ? -15.238 4.496 21.219 1.00 87.19 210 ASP A CA 1
ATOM 1678 C C . ASP A 1 210 ? -15.742 3.723 22.4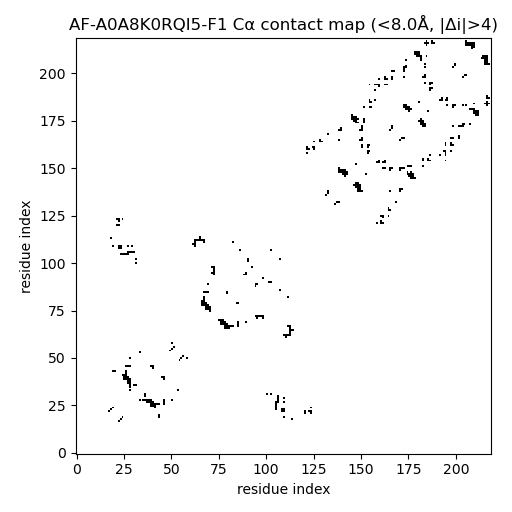53 1.00 87.19 210 ASP A C 1
ATOM 1680 O O . ASP A 1 210 ? -16.359 4.288 23.362 1.00 87.19 210 ASP A O 1
ATOM 1684 N N . LEU A 1 211 ? -15.502 2.410 22.479 1.00 86.81 211 LEU A N 1
ATOM 1685 C CA . LEU A 1 211 ? -16.069 1.497 23.476 1.00 86.81 211 LEU A CA 1
ATOM 1686 C C . LEU A 1 211 ? -15.498 1.726 24.881 1.00 86.81 211 LEU A C 1
ATOM 1688 O O . LEU A 1 211 ? -16.086 1.273 25.863 1.00 86.81 211 LEU A O 1
ATOM 1692 N N . LYS A 1 212 ? -14.353 2.406 24.996 1.00 79.25 212 LYS A N 1
ATOM 1693 C CA . LYS A 1 212 ? -13.655 2.618 26.267 1.00 79.25 212 LYS A CA 1
ATOM 1694 C C . LYS A 1 212 ? -14.002 3.956 26.914 1.00 79.25 212 LYS A C 1
ATOM 1696 O O . LYS A 1 212 ? -14.186 4.026 28.126 1.00 79.25 212 LYS A O 1
ATOM 1701 N N . SER A 1 213 ? -14.061 5.015 26.125 1.00 82.69 213 SER A N 1
ATOM 1702 C CA . SER A 1 213 ? -14.315 6.392 26.544 1.00 82.69 213 SER A CA 1
ATOM 1703 C C . SER A 1 213 ? -15.774 6.805 26.356 1.00 82.69 213 SER A C 1
ATOM 1705 O O . SER A 1 213 ? -16.217 7.762 26.987 1.00 82.69 213 SER A O 1
ATOM 1707 N N . GLY A 1 214 ? -16.535 6.098 25.514 1.00 87.31 214 GLY A N 1
ATOM 1708 C CA . GLY A 1 214 ? -17.916 6.440 25.166 1.00 87.31 214 GLY A CA 1
ATOM 1709 C C . GLY A 1 214 ? -18.041 7.707 24.315 1.00 87.31 214 GLY A C 1
ATOM 1710 O O . GLY A 1 214 ? -19.152 8.229 24.161 1.00 87.31 214 GLY A O 1
ATOM 1711 N N . ARG A 1 215 ? -16.923 8.225 23.794 1.00 86.88 215 ARG A N 1
ATOM 1712 C CA . ARG A 1 215 ? -16.858 9.465 23.016 1.00 86.88 215 ARG A CA 1
ATOM 1713 C C . ARG A 1 215 ? -17.043 9.185 21.535 1.00 86.88 215 ARG A C 1
ATOM 1715 O O . ARG A 1 215 ? -16.556 8.180 21.025 1.00 86.88 215 ARG A O 1
ATOM 1722 N N . THR A 1 216 ? -17.755 10.080 20.869 1.00 90.75 216 THR A N 1
ATOM 1723 C CA . THR A 1 216 ? -17.779 10.174 19.407 1.00 90.75 216 THR A CA 1
ATOM 1724 C C . THR A 1 216 ? -16.473 10.809 18.920 1.00 90.75 216 THR A C 1
ATOM 1726 O O . THR A 1 216 ? -15.852 11.531 19.700 1.00 90.75 216 THR A O 1
ATOM 1729 N N . PRO A 1 217 ? -16.082 10.643 17.646 1.00 85.06 217 PRO A N 1
ATOM 1730 C CA . PRO A 1 217 ? -14.916 11.314 17.066 1.00 85.06 217 PRO A CA 1
ATOM 1731 C C . PRO A 1 217 ? -14.855 12.830 17.325 1.00 85.06 217 PRO A C 1
ATOM 1733 O O . PRO A 1 217 ? -13.777 13.380 17.492 1.00 85.06 217 PRO A O 1
ATOM 1736 N N . LEU A 1 218 ? -16.006 13.508 17.413 1.00 85.94 218 LEU A N 1
ATOM 1737 C CA . LEU A 1 218 ? -16.091 14.954 17.668 1.00 85.94 218 LEU A CA 1
ATOM 1738 C C . LEU A 1 218 ? -16.096 15.379 19.158 1.00 85.94 218 LEU A C 1
ATOM 1740 O O . LEU A 1 218 ? -16.160 16.581 19.418 1.00 85.94 218 LEU A O 1
ATOM 1744 N N . ALA A 1 219 ? -16.102 14.445 20.124 1.00 78.94 219 ALA A N 1
ATOM 1745 C CA . ALA A 1 219 ? -16.319 14.723 21.559 1.00 78.94 219 ALA A CA 1
ATOM 1746 C C . ALA A 1 219 ? -15.047 14.637 22.421 1.00 78.94 219 ALA A C 1
ATOM 1748 O O . ALA A 1 219 ? -14.896 15.507 23.307 1.00 78.94 219 ALA A O 1
#

pLDDT: mean 73.71, std 17.12, range [26.31, 96.62]

Organism: NCBI:txid61284

Solvent-accessible surface area (backbone atoms only — not comparable to full-atom values): 12841 Å² total; per-residue (Å²): 144,73,74,73,59,69,68,52,60,68,66,45,56,62,54,46,51,47,46,55,68,50,60,23,61,59,34,46,52,80,45,79,81,44,100,52,53,80,43,60,27,96,44,70,69,60,38,51,53,46,47,68,73,78,44,66,85,64,58,58,62,56,51,66,42,101,56,38,72,48,62,70,84,43,99,57,75,45,76,39,96,42,69,67,62,42,50,56,51,73,68,34,60,86,68,26,76,86,60,90,70,83,81,50,70,45,39,52,47,46,51,50,62,83,61,93,84,62,82,72,90,62,55,47,67,38,54,53,47,53,52,41,47,77,73,67,52,73,57,79,56,52,42,90,90,50,33,34,25,57,44,50,50,24,54,74,67,72,35,48,63,41,30,47,51,35,44,74,72,65,40,69,46,74,44,50,33,72,76,26,44,32,44,52,35,49,25,52,74,71,65,38,63,68,44,34,51,48,34,49,75,67,64,31,61,72,76,52,51,20,71,70,79,66,38,31,47,89,104

Mean predicted aligned error: 16.57 Å

Nearest PDB structures (foldseek):
  1k1b-assembly1_A  TM=7.673E-01  e=8.591E-05  Homo sapiens
  4g8l-assembly3_C  TM=8.007E-01  e=1.196E-03  Homo sapiens
  4g8l-assembly2_B  TM=8.006E-01  e=1.265E-03  Homo sapiens
  4g8l-assembly4_D  TM=8.006E-01  e=1.497E-03  Homo sapiens
  4g8l-assembly1_A  TM=8.006E-01  e=2.622E-03  Homo sapiens

InterPro domains:
  IPR002110 Ankyrin repeat [PF12796] (118-210)
  IPR002110 Ankyrin repeat [SM00248] (118-141)
  IPR002110 Ankyrin repeat [SM00248] (146-175)
  IPR002110 Ankyrin repeat [SM00248] (179-208)
  IPR036770 Ankyrin repeat-containing domain superfamily [G3DSA:1.25.40.20] (92-219)
  IPR036770 Ankyrin repeat-containing domain superfamily [SSF48403] (118-218)

Secondary structure (DSSP, 8-state):
--SSHHHHHHHHHHHHHHIIIIIS-SEE-S-TTSTTTT-EESSHHHHHHHHHHHS-GGGGTTTS-SSEEE-TT-SS-EEESSHHHHHHHHH-TTT-TT--SPPPHHHHHTTPPPPTTS----SHHHHHHHHHHHTT--TTPPPTTT---HHHHHHHTT-HHHHHHHHHTT--TT-B-TT--BHHHHHHHHT-HHHHHHHHHTT--TTPPPTTT---TT-

Radius of gyration: 22.01 Å; Cα contacts (8 Å, |Δi|>4): 274; chains: 1; bounding box: 58×39×59 Å